Protein AF-A0A1H8J127-F1 (afdb_monomer_lite)

Structure (mmCIF, N/CA/C/O backbone):
data_AF-A0A1H8J127-F1
#
_entry.id   AF-A0A1H8J127-F1
#
loop_
_atom_site.group_PDB
_atom_site.id
_atom_site.type_symbol
_atom_site.label_atom_id
_atom_site.label_alt_id
_atom_site.label_comp_id
_atom_site.label_asym_id
_atom_site.label_entity_id
_atom_site.label_seq_id
_atom_site.pdbx_PDB_ins_code
_atom_site.Cartn_x
_atom_site.Cartn_y
_atom_site.Cartn_z
_atom_site.occupancy
_atom_site.B_iso_or_equiv
_atom_site.auth_seq_id
_atom_site.auth_comp_id
_atom_site.auth_asym_id
_atom_site.auth_atom_id
_atom_site.pdbx_PDB_model_num
ATOM 1 N N . MET A 1 1 ? -21.474 -0.200 17.788 1.00 59.06 1 MET A N 1
ATOM 2 C CA . MET A 1 1 ? -20.460 0.290 16.830 1.00 59.06 1 MET A CA 1
ATOM 3 C C . MET A 1 1 ? -19.121 0.539 17.516 1.00 59.06 1 MET A C 1
ATOM 5 O O . MET A 1 1 ? -18.239 -0.278 17.350 1.00 59.06 1 MET A O 1
ATOM 9 N N . LEU A 1 2 ? -18.959 1.576 18.352 1.00 67.19 2 LEU A N 1
ATOM 10 C CA . LEU A 1 2 ? -17.679 1.865 19.036 1.00 67.19 2 LEU A CA 1
ATOM 11 C C . LEU A 1 2 ? -17.131 0.723 19.910 1.00 67.19 2 LEU A C 1
ATOM 13 O O . LEU A 1 2 ? -15.934 0.460 19.902 1.00 67.19 2 LEU A O 1
ATOM 17 N N . ILE A 1 3 ? -18.007 0.076 20.681 1.00 72.56 3 ILE A N 1
ATOM 18 C CA . ILE A 1 3 ? -17.633 -1.031 21.572 1.00 72.56 3 ILE A CA 1
ATOM 19 C C . ILE A 1 3 ? -17.241 -2.263 20.749 1.00 72.56 3 ILE A C 1
ATOM 21 O O . ILE A 1 3 ? -16.216 -2.873 21.027 1.00 72.56 3 ILE A O 1
ATOM 25 N N . ASP A 1 4 ? -18.005 -2.574 19.702 1.00 78.69 4 ASP A N 1
ATOM 26 C CA . ASP A 1 4 ? -17.768 -3.739 18.839 1.00 78.69 4 ASP A CA 1
ATOM 27 C C . ASP A 1 4 ? -16.430 -3.628 18.093 1.00 78.69 4 ASP A C 1
ATOM 29 O O . ASP A 1 4 ? -15.664 -4.584 18.026 1.00 78.69 4 ASP A O 1
ATOM 33 N 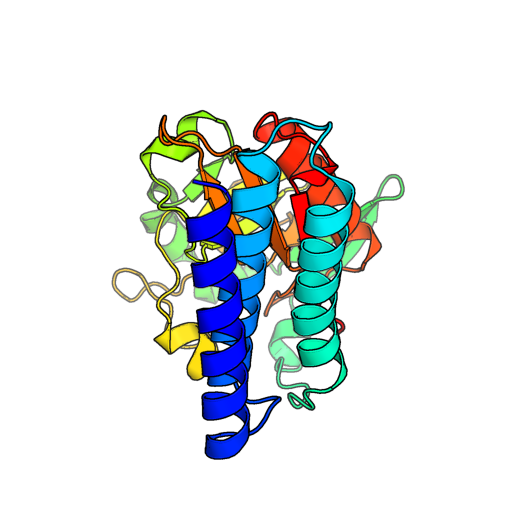N . GLU A 1 5 ? -16.104 -2.431 17.602 1.00 78.69 5 GLU A N 1
ATOM 34 C CA . GLU A 1 5 ? -14.825 -2.158 16.944 1.00 78.69 5 GLU A CA 1
ATOM 35 C C . GLU A 1 5 ? -13.627 -2.244 17.903 1.00 78.69 5 GLU A C 1
ATOM 37 O O . GLU A 1 5 ? -12.542 -2.697 17.535 1.00 78.69 5 GLU A O 1
ATOM 42 N N . MET A 1 6 ? -13.817 -1.841 19.161 1.00 80.44 6 MET A N 1
ATOM 43 C CA . MET A 1 6 ? -12.805 -2.009 20.202 1.00 80.44 6 MET A CA 1
ATOM 44 C C . MET A 1 6 ? -12.586 -3.482 20.562 1.00 80.44 6 MET A C 1
ATOM 46 O O . MET A 1 6 ? -11.440 -3.908 20.665 1.00 80.44 6 MET A O 1
ATOM 50 N N . ILE A 1 7 ? -13.665 -4.261 20.683 1.00 86.31 7 ILE A N 1
ATOM 51 C CA . ILE A 1 7 ? -13.589 -5.711 20.910 1.00 86.31 7 ILE A CA 1
ATOM 52 C C . ILE A 1 7 ? -12.813 -6.377 19.768 1.00 86.31 7 ILE A C 1
ATOM 54 O O . ILE A 1 7 ? -11.901 -7.159 20.022 1.00 86.31 7 ILE A O 1
ATOM 58 N N . LYS A 1 8 ? -13.103 -6.002 18.517 1.00 87.75 8 LYS A N 1
ATOM 59 C CA . LYS A 1 8 ? -12.385 -6.496 17.335 1.00 87.75 8 LYS A CA 1
ATOM 60 C C . LYS A 1 8 ? -10.884 -6.191 17.410 1.00 87.75 8 LYS A C 1
ATOM 62 O O . LYS A 1 8 ? -10.076 -7.072 17.135 1.00 87.75 8 LYS A O 1
ATOM 67 N N . LEU A 1 9 ? -10.483 -4.979 17.808 1.00 90.56 9 LEU A N 1
ATOM 68 C CA . LEU A 1 9 ? -9.063 -4.659 18.014 1.00 90.56 9 LEU A CA 1
ATOM 69 C C . LEU A 1 9 ? -8.426 -5.513 19.120 1.00 90.56 9 LEU A C 1
ATOM 71 O O . LEU A 1 9 ? -7.339 -6.055 18.914 1.00 90.56 9 LEU A O 1
ATOM 75 N N . ASP A 1 10 ? -9.097 -5.667 20.262 1.00 91.38 10 ASP A N 1
ATOM 76 C CA . ASP A 1 10 ? -8.598 -6.457 21.393 1.00 91.38 10 ASP A CA 1
ATOM 77 C C . ASP A 1 10 ? -8.416 -7.940 21.016 1.00 91.38 10 ASP A C 1
ATOM 79 O O . ASP A 1 10 ? -7.390 -8.552 21.334 1.00 91.38 10 ASP A O 1
ATOM 83 N N . GLU A 1 11 ? -9.354 -8.510 20.254 1.00 94.06 11 GLU A N 1
ATOM 84 C CA . GLU A 1 11 ? -9.247 -9.861 19.691 1.00 94.06 11 GLU A CA 1
ATOM 85 C C . GLU A 1 11 ? -8.029 -10.004 18.769 1.00 94.06 11 GLU A C 1
ATOM 87 O O . GLU A 1 11 ? -7.310 -11.005 18.829 1.00 94.06 11 GLU A O 1
ATOM 92 N N . MET A 1 12 ? -7.745 -8.993 17.944 1.00 94.31 12 MET A N 1
ATOM 93 C CA . MET A 1 12 ? -6.595 -9.012 17.037 1.00 94.31 12 MET A CA 1
ATOM 94 C C . MET A 1 12 ? -5.262 -8.896 17.780 1.00 94.31 12 MET A C 1
ATOM 96 O O . MET A 1 12 ? -4.296 -9.557 17.391 1.00 94.31 12 MET A O 1
ATOM 100 N N . TYR A 1 13 ? -5.194 -8.111 18.858 1.00 95.69 13 TYR A N 1
ATOM 101 C CA . TYR A 1 13 ? -4.018 -8.074 19.732 1.00 95.69 13 TYR A CA 1
ATOM 102 C C . TYR A 1 13 ? -3.808 -9.409 20.460 1.00 95.69 13 TYR A C 1
ATOM 104 O O . TYR A 1 13 ? -2.681 -9.900 20.533 1.00 95.69 13 TYR A O 1
ATOM 112 N N . SER A 1 14 ? -4.883 -10.042 20.938 1.00 96.31 14 SER A N 1
ATOM 113 C CA . SER A 1 14 ? -4.821 -11.384 21.530 1.00 96.31 14 SER A CA 1
ATOM 114 C C . SER A 1 14 ? -4.309 -12.424 20.524 1.00 96.31 14 SER A C 1
ATOM 116 O O . SER A 1 14 ? -3.385 -13.193 20.815 1.00 96.31 14 SER A O 1
ATOM 118 N N . LEU A 1 15 ? -4.826 -12.388 19.291 1.00 96.25 15 LEU A N 1
ATOM 119 C CA . LEU A 1 15 ? -4.359 -13.241 18.201 1.00 96.25 15 LEU A CA 1
ATOM 120 C C . LEU A 1 15 ? -2.886 -12.976 17.855 1.00 96.25 15 LEU A C 1
ATOM 122 O O . LEU A 1 15 ? -2.134 -13.925 17.623 1.00 96.25 15 LEU A O 1
ATOM 126 N N . LEU A 1 16 ? -2.456 -11.709 17.843 1.00 97.06 16 LEU A N 1
ATOM 127 C CA . LEU A 1 16 ? -1.058 -11.344 17.618 1.00 97.06 16 LEU A CA 1
ATOM 128 C C . LEU A 1 16 ? -0.143 -11.976 18.667 1.00 97.06 16 LEU A C 1
ATOM 130 O O . LEU A 1 16 ? 0.893 -12.519 18.288 1.00 97.06 16 LEU A O 1
ATOM 134 N N . ASN A 1 17 ? -0.518 -11.940 19.947 1.00 96.38 17 ASN A N 1
ATOM 135 C CA . ASN A 1 17 ? 0.259 -12.563 21.021 1.00 96.38 17 ASN A CA 1
ATOM 136 C C . ASN A 1 17 ? 0.374 -14.075 20.798 1.00 96.38 17 ASN A C 1
ATOM 138 O O . ASN A 1 17 ? 1.481 -14.596 20.697 1.00 96.38 17 ASN A O 1
ATOM 142 N N . SER A 1 18 ? -0.754 -14.756 20.573 1.00 96.69 18 SER A N 1
ATOM 143 C CA . SER A 1 18 ? -0.773 -16.205 20.328 1.00 96.69 18 SER A CA 1
ATOM 144 C C . SER A 1 18 ? 0.093 -16.626 19.129 1.00 96.69 18 SER A C 1
ATOM 146 O O . SER A 1 18 ? 0.855 -17.594 19.199 1.00 96.69 18 SER A O 1
ATOM 148 N N . ILE A 1 19 ? 0.019 -15.888 18.016 1.00 95.62 19 ILE A N 1
ATOM 149 C CA . ILE A 1 19 ? 0.824 -16.169 16.820 1.00 95.62 19 ILE A CA 1
ATOM 150 C C . ILE A 1 19 ? 2.296 -15.815 17.029 1.00 95.62 19 ILE A C 1
ATOM 152 O O . ILE A 1 19 ? 3.168 -16.531 16.531 1.00 95.62 19 ILE A O 1
ATOM 156 N N . SER A 1 20 ? 2.583 -14.753 17.778 1.00 95.88 20 SER A N 1
ATOM 157 C CA . SER A 1 20 ? 3.951 -14.359 18.118 1.00 95.88 20 SER A CA 1
ATOM 158 C C . SER A 1 20 ? 4.634 -15.400 19.001 1.00 95.88 20 SER A C 1
ATOM 160 O O . SER A 1 20 ? 5.788 -15.726 18.733 1.00 95.88 20 SER A O 1
ATOM 162 N N . ASP A 1 21 ? 3.922 -15.980 19.967 1.00 95.69 21 ASP A N 1
ATOM 163 C CA . ASP A 1 21 ? 4.437 -17.055 20.822 1.00 95.69 21 ASP A CA 1
ATOM 164 C C . ASP A 1 21 ? 4.737 -18.323 20.015 1.00 95.69 21 ASP A C 1
ATOM 166 O O . ASP A 1 21 ? 5.742 -18.998 20.237 1.00 95.69 21 ASP A O 1
ATOM 170 N N . ARG A 1 22 ? 3.882 -18.643 19.035 1.00 96.06 22 ARG A N 1
ATOM 171 C CA . ARG A 1 22 ? 4.002 -19.876 18.246 1.00 96.06 22 ARG A CA 1
ATOM 172 C C . ARG A 1 22 ? 5.036 -19.802 17.122 1.00 96.06 22 ARG A C 1
ATOM 174 O O . ARG A 1 22 ? 5.703 -20.796 16.848 1.00 96.06 22 ARG A O 1
ATOM 181 N N . TYR A 1 23 ? 5.128 -18.670 16.4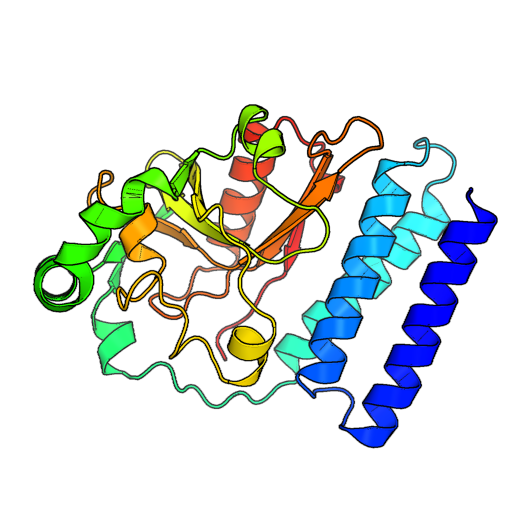27 1.00 93.81 23 TYR A N 1
ATOM 182 C CA . TYR A 1 23 ? 5.924 -18.533 15.199 1.00 93.81 23 TYR A CA 1
ATOM 183 C C . TYR A 1 23 ? 7.035 -17.481 15.299 1.00 93.81 23 TYR A C 1
ATOM 185 O O . TYR A 1 23 ? 7.856 -17.372 14.389 1.00 93.81 23 TYR A O 1
ATOM 193 N N . GLY A 1 24 ? 7.072 -16.712 16.388 1.00 94.44 24 GLY A N 1
ATOM 194 C CA . GLY A 1 24 ? 7.968 -15.580 16.600 1.00 94.44 24 GLY A CA 1
ATOM 195 C C . GLY A 1 24 ? 7.303 -14.234 16.288 1.00 94.44 24 GLY A C 1
ATOM 196 O O . GLY A 1 24 ? 6.600 -14.077 15.285 1.00 94.44 24 GLY A O 1
ATOM 197 N N . TYR A 1 25 ? 7.592 -13.227 17.117 1.00 94.44 25 TYR A N 1
ATOM 198 C CA . TYR A 1 25 ? 7.046 -11.859 17.028 1.00 94.44 25 TYR A CA 1
ATOM 199 C C . TYR A 1 25 ? 7.367 -11.124 15.708 1.00 94.44 25 TYR A C 1
ATOM 201 O O . TYR A 1 25 ? 6.633 -10.233 15.254 1.00 94.44 25 TYR A O 1
ATOM 209 N N . TYR A 1 26 ? 8.462 -11.530 15.062 1.00 92.50 26 TYR A N 1
ATOM 210 C CA . TYR A 1 26 ? 8.940 -11.008 13.780 1.00 92.50 26 TYR A CA 1
ATOM 211 C C . TYR A 1 26 ? 8.685 -11.964 12.598 1.00 92.50 26 TYR A C 1
ATOM 213 O O . TYR A 1 26 ? 9.269 -11.817 11.527 1.00 92.50 26 TYR A O 1
ATOM 221 N N . SER A 1 27 ? 7.803 -12.954 12.767 1.00 91.06 27 SER A N 1
ATOM 222 C CA . SER A 1 27 ? 7.394 -13.860 11.687 1.00 91.06 27 SER A CA 1
ATOM 223 C C . SER A 1 27 ? 6.472 -13.183 10.668 1.00 91.06 27 SER A C 1
ATOM 225 O O . SER A 1 27 ? 5.745 -12.243 10.985 1.00 91.06 27 SER A O 1
ATOM 227 N N . VAL A 1 28 ? 6.417 -13.702 9.436 1.00 88.69 28 VAL A N 1
ATOM 228 C CA . VAL A 1 28 ? 5.480 -13.181 8.421 1.00 88.69 28 VAL A CA 1
ATOM 229 C C . VAL A 1 28 ? 4.022 -13.299 8.883 1.00 88.69 28 VAL A C 1
ATOM 231 O O . VAL A 1 28 ? 3.236 -12.390 8.633 1.00 88.69 28 VAL A O 1
ATOM 234 N N . ALA A 1 29 ? 3.668 -14.365 9.609 1.00 91.50 29 ALA A N 1
ATOM 235 C CA . ALA A 1 29 ? 2.336 -14.522 10.192 1.00 91.50 29 ALA A CA 1
ATOM 236 C C . ALA A 1 29 ? 1.999 -13.372 11.159 1.00 91.50 29 ALA A C 1
ATOM 238 O O . ALA A 1 29 ? 0.933 -12.766 11.048 1.00 91.50 29 ALA A O 1
ATOM 239 N N . ALA A 1 30 ? 2.937 -13.006 12.040 1.00 94.50 30 ALA A N 1
ATOM 240 C CA . ALA A 1 30 ? 2.778 -11.856 12.926 1.00 94.50 30 ALA A CA 1
ATOM 241 C C . ALA A 1 30 ? 2.679 -10.531 12.145 1.00 94.50 30 ALA A C 1
ATOM 243 O O . ALA A 1 30 ? 1.867 -9.680 12.497 1.00 94.50 30 ALA A O 1
ATOM 244 N N . LEU A 1 31 ? 3.441 -10.353 11.056 1.00 93.50 31 LEU A N 1
ATOM 245 C CA . LEU A 1 31 ? 3.340 -9.160 10.199 1.00 93.50 31 LEU A CA 1
ATOM 246 C C . LEU A 1 31 ? 1.947 -8.997 9.586 1.00 93.50 31 LEU A C 1
ATOM 248 O O . LEU A 1 31 ? 1.404 -7.894 9.574 1.00 93.50 31 LEU A O 1
ATOM 252 N N . ILE A 1 32 ? 1.373 -10.089 9.079 1.00 92.56 32 ILE A N 1
ATOM 253 C CA . ILE A 1 32 ? 0.029 -10.088 8.492 1.00 92.56 32 ILE A CA 1
ATOM 254 C C . ILE A 1 32 ? -0.984 -9.614 9.535 1.00 92.56 32 ILE A C 1
ATOM 256 O O . ILE A 1 32 ? -1.809 -8.753 9.235 1.00 92.56 32 ILE A O 1
ATOM 260 N N . ILE A 1 33 ? -0.898 -10.108 10.771 1.00 95.44 33 ILE A N 1
ATOM 261 C CA . ILE A 1 33 ? -1.799 -9.679 11.847 1.00 95.44 33 ILE A CA 1
ATOM 262 C C . ILE A 1 33 ? -1.565 -8.214 12.213 1.00 95.44 33 ILE A C 1
ATOM 264 O O . ILE A 1 33 ? -2.534 -7.471 12.317 1.00 95.44 33 ILE A O 1
ATOM 268 N N . LYS A 1 34 ? -0.311 -7.759 12.321 1.00 96.94 34 LYS A N 1
ATOM 269 C CA . LYS A 1 34 ? 0.022 -6.345 12.581 1.00 96.94 34 LYS A CA 1
ATOM 270 C C . LYS A 1 34 ? -0.593 -5.407 11.530 1.00 96.94 34 LYS A C 1
ATOM 272 O O . LYS A 1 34 ? -1.155 -4.375 11.885 1.00 96.94 34 LYS A O 1
ATOM 277 N N . TYR A 1 35 ? -0.574 -5.787 10.249 1.00 96.25 35 TYR A N 1
ATOM 278 C CA . TYR A 1 35 ? -1.264 -5.037 9.190 1.00 96.25 35 TYR A CA 1
ATOM 279 C C . TYR A 1 35 ? -2.787 -5.060 9.318 1.00 96.25 35 TYR A C 1
ATOM 281 O O . TYR A 1 35 ? -3.438 -4.058 9.020 1.00 96.25 35 TYR A O 1
ATOM 289 N N . ASN A 1 36 ? -3.360 -6.180 9.756 1.00 95.25 36 ASN A N 1
ATOM 290 C CA . ASN A 1 36 ? -4.791 -6.268 10.015 1.00 95.25 36 ASN A CA 1
ATOM 291 C C . ASN A 1 36 ? -5.185 -5.368 11.205 1.00 95.25 36 ASN A C 1
ATOM 293 O O . ASN A 1 36 ? -6.127 -4.595 11.065 1.00 95.25 36 ASN A O 1
ATOM 297 N N . VAL A 1 37 ? -4.425 -5.369 12.311 1.00 96.81 37 VAL A N 1
ATOM 298 C CA . VAL A 1 37 ? -4.607 -4.439 13.448 1.00 96.81 37 VAL A CA 1
ATOM 299 C C . VAL A 1 37 ? -4.569 -2.986 12.965 1.00 96.81 37 VAL A C 1
ATOM 301 O O . VAL A 1 37 ? -5.476 -2.213 13.262 1.00 96.81 37 VAL A O 1
ATOM 304 N N . LEU A 1 38 ? -3.563 -2.622 12.162 1.00 97.31 38 LEU A N 1
ATOM 305 C CA . LEU A 1 38 ? -3.439 -1.279 11.589 1.00 97.31 38 LEU A CA 1
ATOM 306 C C . LEU A 1 38 ? -4.621 -0.904 10.687 1.00 97.31 38 LEU A C 1
ATOM 308 O O . LEU A 1 38 ? -5.130 0.211 10.768 1.00 97.31 38 LEU A O 1
ATOM 312 N N . SER A 1 39 ? -5.074 -1.834 9.848 1.00 95.88 39 SER A N 1
ATOM 313 C CA . SER A 1 39 ? -6.211 -1.607 8.952 1.00 95.88 39 SER A CA 1
ATOM 314 C C . SER A 1 39 ? -7.506 -1.378 9.729 1.00 95.88 39 SER A C 1
ATOM 316 O O . SER A 1 39 ? -8.247 -0.457 9.398 1.00 95.88 39 SER A O 1
ATOM 318 N N . THR A 1 40 ? -7.749 -2.161 10.782 1.00 93.69 40 THR A N 1
ATOM 319 C CA . THR A 1 40 ? -8.903 -1.984 11.675 1.00 93.69 40 THR A CA 1
ATOM 320 C C . THR A 1 40 ? -8.816 -0.662 12.438 1.00 93.69 40 THR A C 1
ATOM 322 O O . THR A 1 40 ? -9.782 0.091 12.475 1.00 93.69 40 THR A O 1
ATOM 325 N N . ALA A 1 41 ? -7.652 -0.307 12.992 1.00 93.44 41 ALA A N 1
ATOM 326 C CA . ALA A 1 41 ? -7.490 0.964 13.704 1.00 93.44 41 ALA A CA 1
ATOM 327 C C . ALA A 1 41 ? -7.766 2.179 12.795 1.00 93.44 41 ALA A C 1
ATOM 329 O O . ALA A 1 41 ? -8.393 3.152 13.223 1.00 93.44 41 ALA A O 1
ATOM 330 N N . LEU A 1 42 ? -7.346 2.110 11.527 1.00 94.00 42 LEU A N 1
ATOM 331 C CA . LEU A 1 42 ? -7.616 3.150 10.536 1.00 94.00 42 LEU A CA 1
ATOM 332 C C . LEU A 1 42 ? -9.096 3.192 10.116 1.00 94.00 42 LEU A C 1
ATOM 334 O O . LEU A 1 42 ? -9.660 4.276 9.995 1.00 94.00 42 LEU A O 1
ATOM 338 N N . GLU A 1 43 ? -9.742 2.037 9.940 1.00 92.56 43 GLU A N 1
ATOM 339 C CA . GLU A 1 43 ? -11.191 1.925 9.685 1.00 92.56 43 GLU A CA 1
ATOM 340 C C . GLU A 1 43 ? -12.013 2.607 10.783 1.00 92.56 43 GLU A C 1
ATOM 342 O O . GLU A 1 43 ? -12.928 3.386 10.499 1.00 92.56 43 GLU A O 1
ATOM 347 N N . ILE A 1 44 ? -11.617 2.408 12.037 1.00 89.56 44 ILE A N 1
ATOM 348 C CA . ILE A 1 44 ? -12.251 3.056 13.181 1.00 89.56 44 ILE A CA 1
ATOM 349 C C . ILE A 1 44 ? -12.031 4.570 13.141 1.00 89.56 44 ILE A C 1
ATOM 351 O O . ILE A 1 44 ? -12.993 5.325 13.272 1.00 89.56 44 ILE A O 1
ATOM 355 N N . ARG A 1 45 ? -10.799 5.040 12.892 1.00 87.88 45 ARG A N 1
ATOM 356 C CA . ARG A 1 45 ? -10.518 6.481 12.733 1.00 87.88 45 ARG A CA 1
ATOM 357 C C . ARG A 1 45 ? -11.388 7.107 11.644 1.00 87.88 45 ARG A C 1
ATOM 359 O O . ARG A 1 45 ? -11.875 8.213 11.847 1.00 87.88 45 ARG A O 1
ATOM 366 N N . ILE A 1 46 ? -11.582 6.434 10.514 1.00 88.81 46 ILE A N 1
ATOM 367 C CA . ILE A 1 46 ? -12.396 6.934 9.395 1.00 88.81 46 ILE A CA 1
ATOM 368 C C . ILE A 1 46 ? -13.881 7.012 9.761 1.00 88.81 46 ILE A C 1
ATOM 370 O O . ILE A 1 46 ? -14.578 7.921 9.318 1.00 88.81 46 ILE A O 1
ATOM 374 N N . THR A 1 47 ? -14.369 6.060 10.555 1.00 85.69 47 THR A N 1
ATOM 375 C CA . THR A 1 47 ? -15.799 5.929 10.872 1.00 85.69 47 THR A CA 1
ATOM 376 C C . THR A 1 47 ? -16.246 6.862 12.002 1.00 85.69 47 THR A C 1
ATOM 378 O O . THR A 1 47 ? -17.428 7.187 12.110 1.00 85.69 47 THR A O 1
ATOM 381 N N . LEU A 1 48 ? -15.326 7.303 12.861 1.00 79.31 48 LEU A N 1
ATOM 382 C CA . LEU A 1 48 ? -15.649 8.122 14.029 1.00 79.31 48 LEU A CA 1
ATOM 383 C C . LEU A 1 48 ? -15.519 9.625 13.776 1.00 79.31 48 LEU A C 1
ATOM 385 O O . LEU A 1 48 ? -14.621 10.093 13.079 1.00 79.31 48 LEU A O 1
ATOM 389 N N . ASN A 1 49 ? -16.389 10.398 14.431 1.00 64.62 49 ASN A N 1
ATOM 390 C CA . ASN A 1 49 ? -16.319 11.859 14.436 1.00 64.62 49 ASN A CA 1
ATOM 391 C C . ASN A 1 49 ? -15.059 12.352 15.174 1.00 64.62 49 ASN A C 1
ATOM 393 O O . ASN A 1 49 ? -14.629 11.757 16.167 1.00 64.62 49 ASN A O 1
ATOM 397 N N . LYS A 1 50 ? -14.508 13.490 14.723 1.00 62.22 50 LYS A N 1
ATOM 398 C CA . LYS A 1 50 ? -13.236 14.083 15.194 1.00 62.22 50 LYS A CA 1
ATOM 399 C C . LYS A 1 50 ? -13.162 14.328 16.715 1.00 62.22 50 LYS A C 1
ATOM 401 O O . LYS A 1 50 ? -12.063 14.351 17.264 1.00 62.22 50 LYS A O 1
ATOM 406 N N . ASP A 1 51 ? -14.297 14.408 17.409 1.00 60.19 51 ASP A N 1
ATOM 407 C CA . ASP A 1 51 ? -14.368 14.665 18.856 1.00 60.19 51 ASP A CA 1
ATOM 408 C C . ASP A 1 51 ? -14.189 13.413 19.740 1.00 60.19 51 ASP A C 1
ATOM 410 O O . ASP A 1 51 ? -13.963 13.530 20.942 1.00 60.19 51 ASP A O 1
ATOM 414 N N . GLN A 1 52 ? -14.220 12.200 19.174 1.00 62.31 52 GLN A N 1
ATOM 415 C CA . GLN A 1 52 ? -13.968 10.941 19.906 1.00 62.31 52 GLN A CA 1
ATOM 416 C C . GLN A 1 52 ? -12.508 10.459 19.777 1.00 62.31 52 GLN A C 1
ATOM 418 O O . GLN A 1 52 ? -12.184 9.308 20.062 1.00 62.31 52 GLN A O 1
ATOM 423 N N . SER A 1 53 ? -11.609 11.341 19.336 1.00 64.06 53 SER A N 1
ATOM 424 C CA . SER A 1 53 ? -10.384 10.984 18.613 1.00 64.06 53 SER A CA 1
ATOM 425 C C . SER A 1 53 ? -9.184 10.553 19.455 1.00 64.06 53 SER A C 1
ATOM 427 O O . SER A 1 53 ? -8.404 9.733 18.982 1.00 64.06 53 SER A O 1
ATOM 429 N N . ALA A 1 54 ? -9.006 11.032 20.690 1.00 76.75 54 ALA A N 1
ATOM 430 C CA . ALA A 1 54 ? -7.719 10.875 21.386 1.00 76.75 54 ALA A CA 1
ATOM 431 C C . ALA A 1 54 ? -7.312 9.407 21.628 1.00 76.75 54 ALA A C 1
ATOM 433 O O . ALA A 1 54 ? -6.174 9.019 21.357 1.00 76.75 54 ALA A O 1
ATOM 434 N N . LYS A 1 55 ? -8.249 8.564 22.087 1.00 78.81 55 LYS A N 1
ATOM 435 C CA . LYS A 1 55 ? -7.988 7.133 22.319 1.00 78.81 55 LYS A CA 1
ATOM 436 C C . LYS A 1 55 ? -7.717 6.385 21.009 1.00 78.81 55 LYS A C 1
ATOM 438 O O . LYS A 1 55 ? -6.829 5.543 20.968 1.00 78.81 55 LYS A O 1
ATOM 443 N N . PHE A 1 56 ? -8.434 6.708 19.935 1.00 80.31 56 PHE A N 1
ATOM 444 C CA . PHE A 1 56 ? -8.258 6.038 18.642 1.00 80.31 56 PHE A CA 1
ATOM 445 C C . PHE A 1 56 ? -7.016 6.499 17.896 1.00 80.31 56 PHE A C 1
ATOM 447 O O . PHE A 1 56 ? -6.358 5.679 17.270 1.00 80.31 56 PHE A O 1
ATOM 454 N N . ILE A 1 57 ? -6.640 7.771 18.020 1.00 85.56 57 ILE A N 1
ATOM 455 C CA . ILE A 1 57 ? -5.343 8.264 17.553 1.00 85.56 57 ILE A CA 1
ATOM 456 C C . ILE A 1 57 ? -4.225 7.502 18.268 1.00 85.56 57 ILE A C 1
ATOM 458 O O . ILE A 1 57 ? -3.266 7.078 17.627 1.00 85.56 57 ILE A O 1
ATOM 462 N N . LEU A 1 58 ? -4.356 7.276 19.581 1.00 88.62 58 LEU A N 1
ATOM 463 C CA . LEU A 1 58 ? -3.383 6.483 20.328 1.00 88.62 58 LEU A CA 1
ATOM 464 C C . LEU A 1 58 ? -3.308 5.038 19.812 1.00 88.62 58 LEU A C 1
ATOM 466 O O . LEU A 1 58 ? -2.206 4.547 19.579 1.00 88.62 58 LEU A O 1
ATOM 470 N N . GLU A 1 59 ? -4.444 4.372 19.599 1.00 89.75 59 GLU A N 1
ATOM 471 C CA . GLU A 1 59 ? -4.471 3.003 19.062 1.00 89.75 59 GLU A CA 1
ATOM 472 C C . GLU A 1 59 ? -3.949 2.913 17.623 1.00 89.75 59 GLU A C 1
ATOM 474 O O . GLU A 1 59 ? -3.163 2.020 17.310 1.00 89.75 59 GLU A O 1
ATOM 479 N N . LEU A 1 60 ? -4.289 3.871 16.761 1.00 92.75 60 LEU A N 1
ATOM 480 C CA . LEU A 1 60 ? -3.744 3.961 15.409 1.00 92.75 60 LEU A CA 1
ATOM 481 C C . LEU A 1 60 ? -2.222 4.129 15.445 1.00 92.75 60 LEU A C 1
ATOM 483 O O . LEU A 1 60 ? -1.507 3.405 14.757 1.00 92.75 60 LEU A O 1
ATOM 487 N N . ASN A 1 61 ? -1.705 5.016 16.297 1.00 93.62 61 ASN A N 1
ATOM 488 C CA . ASN A 1 61 ? -0.265 5.213 16.461 1.00 93.62 61 ASN A CA 1
ATOM 489 C C . ASN A 1 61 ? 0.438 3.957 16.993 1.00 93.62 61 ASN A C 1
ATOM 491 O O . ASN A 1 61 ? 1.514 3.608 16.504 1.00 93.62 61 ASN A O 1
ATOM 495 N N . LYS A 1 62 ? -0.167 3.241 17.950 1.00 95.00 62 LYS A N 1
ATOM 496 C CA . LYS A 1 62 ? 0.342 1.938 18.409 1.00 95.00 62 LYS A CA 1
ATOM 497 C C . LYS A 1 62 ? 0.409 0.940 17.256 1.00 95.00 62 LYS A C 1
ATOM 499 O O . LYS A 1 62 ? 1.452 0.323 17.052 1.00 95.00 62 LYS A O 1
ATOM 504 N N . ALA A 1 63 ? -0.656 0.825 16.465 1.00 96.38 63 ALA A N 1
ATOM 505 C CA . ALA A 1 63 ? -0.705 -0.087 15.330 1.00 96.38 63 ALA A CA 1
ATOM 506 C C . ALA A 1 63 ? 0.312 0.275 14.230 1.00 96.38 63 ALA A C 1
ATOM 508 O O . ALA A 1 63 ? 0.959 -0.612 13.670 1.00 96.38 63 ALA A O 1
ATOM 509 N N . ILE A 1 64 ? 0.519 1.570 13.962 1.00 95.81 64 ILE A N 1
ATOM 510 C CA . ILE A 1 64 ? 1.567 2.057 13.051 1.00 95.81 64 ILE A CA 1
ATOM 511 C C . ILE A 1 64 ? 2.942 1.612 13.553 1.00 95.81 64 ILE A C 1
ATOM 513 O O . ILE A 1 64 ? 3.738 1.058 12.788 1.00 95.81 64 ILE A O 1
ATOM 517 N N . ASN A 1 65 ? 3.213 1.826 14.841 1.00 95.62 65 ASN A N 1
ATOM 518 C CA . ASN A 1 65 ? 4.493 1.483 15.447 1.00 95.62 65 ASN A CA 1
ATOM 519 C C . ASN A 1 65 ? 4.748 -0.024 15.435 1.00 95.62 65 ASN A C 1
ATOM 521 O O . ASN A 1 65 ? 5.870 -0.419 15.142 1.00 95.62 65 ASN A O 1
ATOM 525 N N . LEU A 1 66 ? 3.727 -0.864 15.637 1.00 96.00 66 LEU A N 1
ATOM 526 C CA . LEU A 1 66 ? 3.869 -2.322 15.540 1.00 96.00 66 LEU A CA 1
ATOM 527 C C . LEU A 1 66 ? 4.388 -2.777 14.172 1.00 96.00 66 LEU A C 1
ATOM 529 O O . LEU A 1 66 ? 5.243 -3.663 14.089 1.00 96.00 66 LEU A O 1
ATOM 533 N N . VAL A 1 67 ? 3.863 -2.197 13.089 1.00 95.19 67 VAL A N 1
ATOM 534 C CA . VAL A 1 67 ? 4.292 -2.544 11.728 1.00 95.19 67 VAL A CA 1
ATOM 535 C C . VAL A 1 67 ? 5.695 -1.999 11.452 1.00 95.19 67 VAL A C 1
ATOM 537 O O . VAL A 1 67 ? 6.535 -2.736 10.936 1.00 95.19 67 VAL A O 1
ATOM 540 N N . LYS A 1 68 ? 5.983 -0.745 11.829 1.00 92.19 68 LYS A N 1
ATOM 541 C CA . LYS A 1 68 ? 7.317 -0.141 11.658 1.00 92.19 68 LYS A CA 1
ATOM 542 C C . LYS A 1 68 ? 8.393 -0.907 12.430 1.00 92.19 68 LYS A C 1
ATOM 544 O O . LYS A 1 68 ? 9.383 -1.325 11.838 1.00 92.19 68 LYS A O 1
ATOM 549 N N . GLU A 1 69 ? 8.152 -1.177 13.712 1.00 92.75 69 GLU A N 1
ATOM 550 C CA . GLU A 1 69 ? 9.028 -1.976 14.576 1.00 92.75 69 GLU A CA 1
ATOM 551 C C . GLU A 1 69 ? 9.316 -3.342 13.951 1.00 92.75 69 GLU A C 1
ATOM 553 O O . GLU A 1 69 ? 10.462 -3.797 13.949 1.00 92.75 69 GLU A O 1
ATOM 558 N N . HIS A 1 70 ? 8.292 -3.991 13.387 1.00 92.94 70 HIS A N 1
ATOM 559 C CA . HIS A 1 70 ? 8.466 -5.271 12.719 1.00 92.94 70 HIS A CA 1
ATOM 560 C C . HIS A 1 70 ? 9.491 -5.177 11.586 1.00 92.94 70 HIS A C 1
ATOM 562 O O . HIS A 1 70 ? 10.403 -5.998 11.525 1.00 92.94 70 HIS A O 1
ATOM 568 N N . TYR A 1 71 ? 9.370 -4.187 10.701 1.00 87.81 71 TYR A N 1
ATOM 569 C CA . TYR A 1 71 ? 10.319 -4.027 9.600 1.00 87.81 71 TYR A CA 1
ATOM 570 C C . TYR A 1 71 ? 11.729 -3.686 10.088 1.00 87.81 71 TYR A C 1
ATOM 572 O O . TYR A 1 71 ? 12.674 -4.319 9.617 1.00 87.81 71 TYR A O 1
ATOM 580 N N . SER A 1 72 ? 11.869 -2.790 11.069 1.00 86.81 72 SER A N 1
ATOM 581 C CA . SER A 1 72 ? 13.171 -2.394 11.628 1.00 86.81 72 SER A CA 1
ATOM 582 C C . SER A 1 72 ? 13.931 -3.545 12.299 1.00 86.81 72 SER A C 1
ATOM 584 O O . SER A 1 72 ? 15.158 -3.543 12.309 1.00 86.81 72 SER A O 1
ATOM 586 N N . ASN A 1 73 ? 13.222 -4.537 12.846 1.00 87.38 73 ASN A N 1
ATOM 587 C CA . ASN A 1 73 ? 13.829 -5.641 13.598 1.00 87.38 73 ASN A CA 1
ATOM 588 C C . ASN A 1 73 ? 13.867 -6.974 12.837 1.00 87.38 73 ASN A C 1
ATOM 590 O O . ASN A 1 73 ? 14.512 -7.927 13.280 1.00 87.38 73 ASN A O 1
ATOM 594 N N . THR A 1 74 ? 13.217 -7.077 11.675 1.00 80.00 74 THR A N 1
ATOM 595 C CA . THR A 1 74 ? 13.404 -8.246 10.812 1.00 80.00 74 THR A CA 1
ATOM 596 C C . THR A 1 74 ? 14.721 -8.155 10.052 1.00 80.00 74 THR A C 1
ATOM 598 O O . THR A 1 74 ? 14.863 -7.366 9.123 1.00 80.00 74 THR A O 1
ATOM 601 N N . THR A 1 75 ? 15.665 -9.047 10.355 1.00 59.00 75 THR A N 1
ATOM 602 C CA . THR A 1 75 ? 16.826 -9.315 9.495 1.00 59.00 75 THR A CA 1
ATOM 603 C C . THR A 1 75 ? 16.384 -10.088 8.251 1.00 59.00 75 THR A C 1
ATOM 605 O O . THR A 1 75 ? 16.740 -11.251 8.051 1.00 59.00 75 THR A O 1
ATOM 608 N N . ARG A 1 76 ? 15.593 -9.480 7.357 1.00 55.53 76 ARG A N 1
ATOM 609 C CA . ARG A 1 76 ? 15.515 -10.054 6.006 1.00 55.53 76 ARG A CA 1
ATOM 610 C C . ARG A 1 76 ? 16.896 -9.809 5.408 1.00 55.53 76 ARG A C 1
ATOM 612 O O . ARG A 1 76 ? 17.362 -8.685 5.337 1.00 55.53 76 ARG A O 1
ATOM 619 N N . LYS A 1 77 ? 17.641 -10.864 5.086 1.00 48.31 77 LYS A N 1
ATOM 620 C CA . LYS A 1 77 ? 18.917 -10.668 4.392 1.00 48.31 77 LYS A CA 1
ATOM 621 C C . LYS A 1 77 ? 18.627 -9.882 3.115 1.00 48.31 77 LYS A C 1
ATOM 623 O O . LYS A 1 77 ? 17.712 -10.289 2.394 1.00 48.31 77 LYS A O 1
ATOM 628 N N . LYS A 1 78 ? 19.442 -8.859 2.831 1.00 49.88 78 LYS A N 1
ATOM 629 C CA . LYS A 1 78 ? 19.522 -8.132 1.553 1.00 49.88 78 LYS A CA 1
ATOM 630 C C . LYS A 1 78 ? 19.651 -9.136 0.413 1.00 49.88 78 LYS A C 1
ATOM 632 O O . LYS A 1 78 ? 20.742 -9.518 0.011 1.00 49.88 78 LYS A O 1
ATOM 637 N N . ARG A 1 79 ? 18.516 -9.646 -0.050 1.00 45.81 79 ARG A N 1
ATOM 638 C CA . ARG A 1 79 ? 18.383 -10.583 -1.168 1.00 45.81 79 ARG A CA 1
ATOM 639 C C . ARG A 1 79 ? 17.581 -9.929 -2.282 1.00 45.81 79 ARG A C 1
ATOM 641 O O . ARG A 1 79 ? 16.898 -10.612 -3.037 1.00 45.81 79 ARG A O 1
ATOM 648 N N . VAL A 1 80 ? 17.671 -8.607 -2.412 1.00 51.22 80 VAL A N 1
ATOM 649 C CA . VAL A 1 80 ? 17.561 -8.064 -3.763 1.00 51.22 80 VAL A CA 1
ATOM 650 C C . VAL A 1 80 ? 18.836 -8.534 -4.447 1.00 51.22 80 VAL A C 1
ATOM 652 O O . VAL A 1 80 ? 19.923 -8.244 -3.942 1.00 51.22 80 VAL A O 1
ATOM 655 N N . SER A 1 81 ? 18.727 -9.357 -5.492 1.00 51.81 81 SER A N 1
ATOM 656 C CA . SER A 1 81 ? 19.924 -9.718 -6.248 1.00 51.81 81 SER A CA 1
ATOM 657 C C . SER A 1 81 ? 20.589 -8.412 -6.675 1.00 51.81 81 SER A C 1
ATOM 659 O O . SER A 1 81 ? 19.907 -7.468 -7.083 1.00 51.81 81 SER A O 1
ATOM 661 N N . SER A 1 82 ? 21.911 -8.326 -6.534 1.00 53.25 82 SER A N 1
ATOM 662 C CA . SER A 1 82 ? 22.681 -7.194 -7.058 1.00 53.25 82 SER A CA 1
ATOM 663 C C . SER A 1 82 ? 22.297 -6.917 -8.516 1.00 53.25 82 SER A C 1
ATOM 665 O O . SER A 1 82 ? 22.155 -5.766 -8.903 1.00 53.25 82 SER A O 1
ATOM 667 N N . GLU A 1 83 ? 21.986 -7.967 -9.278 1.00 54.88 83 GLU A N 1
ATOM 668 C CA . GLU A 1 83 ? 21.468 -7.893 -10.645 1.00 54.88 83 GLU A CA 1
ATOM 669 C C . GLU A 1 83 ? 20.156 -7.116 -10.818 1.00 54.88 83 GLU A C 1
ATOM 671 O O . GLU A 1 83 ? 19.981 -6.535 -11.879 1.00 54.88 83 GLU A O 1
ATOM 676 N N . LEU A 1 84 ? 19.236 -7.086 -9.844 1.00 55.75 84 LEU A N 1
ATOM 677 C CA . LEU A 1 84 ? 17.976 -6.330 -9.948 1.00 55.75 84 LEU A CA 1
ATOM 678 C C . LEU A 1 84 ? 18.121 -4.876 -9.477 1.00 55.75 84 LEU A C 1
ATOM 680 O O . LEU A 1 84 ? 17.483 -3.998 -10.048 1.00 55.75 84 LEU A O 1
ATOM 684 N N . LEU A 1 85 ? 18.979 -4.604 -8.482 1.00 52.84 85 LEU A N 1
ATOM 685 C CA . LEU A 1 85 ? 19.281 -3.227 -8.048 1.00 52.84 85 LEU A CA 1
ATOM 686 C C . LEU A 1 85 ? 20.079 -2.446 -9.098 1.00 52.84 85 LEU A C 1
ATOM 688 O O . LEU A 1 85 ? 19.930 -1.235 -9.191 1.00 52.84 85 LEU A O 1
ATOM 692 N N . VAL A 1 86 ? 20.900 -3.131 -9.901 1.00 54.50 86 VAL A N 1
ATOM 693 C CA . VAL A 1 86 ? 21.722 -2.520 -10.965 1.00 54.50 86 VAL A CA 1
ATOM 694 C C . VAL A 1 86 ? 20.884 -2.114 -12.194 1.00 54.50 86 VAL A C 1
ATOM 696 O O . VAL A 1 86 ? 21.396 -1.488 -13.113 1.00 54.50 86 VAL A O 1
ATOM 699 N N . ARG A 1 87 ? 19.581 -2.425 -12.216 1.00 73.69 87 ARG A N 1
ATOM 700 C CA . ARG A 1 87 ? 18.679 -2.186 -13.362 1.00 73.69 87 ARG A CA 1
ATOM 701 C C . ARG A 1 87 ? 17.731 -1.012 -13.150 1.00 73.69 87 ARG A C 1
ATOM 703 O O . ARG A 1 87 ? 16.743 -0.880 -13.869 1.00 73.69 87 ARG A O 1
ATOM 710 N N . CYS A 1 88 ? 18.004 -0.185 -12.147 1.00 77.94 88 CYS A N 1
ATOM 711 C CA . CYS A 1 88 ? 17.265 1.038 -11.907 1.00 77.94 88 CYS A CA 1
ATOM 712 C C . CYS A 1 88 ? 18.229 2.174 -11.569 1.00 77.94 88 CYS A C 1
ATOM 714 O O . CYS A 1 88 ? 18.976 2.091 -10.596 1.00 77.94 88 CYS A O 1
ATOM 716 N N . GLU A 1 89 ? 18.184 3.245 -12.352 1.00 85.00 89 GLU A N 1
ATOM 717 C CA . GLU A 1 89 ? 18.926 4.472 -12.075 1.00 85.00 89 GLU A CA 1
ATOM 718 C C . GLU A 1 89 ? 18.079 5.387 -11.183 1.00 85.00 89 GLU A C 1
ATOM 720 O O . GLU A 1 89 ? 16.881 5.547 -11.428 1.00 85.00 89 GLU A O 1
ATOM 725 N N . SER A 1 90 ? 18.682 5.970 -10.141 1.00 86.12 90 SER A N 1
ATOM 726 C CA . SER A 1 90 ? 18.058 7.054 -9.374 1.00 86.12 90 SER A CA 1
ATOM 727 C C . SER A 1 90 ? 18.561 8.390 -9.910 1.00 86.12 90 SER A C 1
ATOM 729 O O . SER A 1 90 ? 19.767 8.639 -9.918 1.00 86.12 90 SER A O 1
ATOM 731 N N . ILE A 1 91 ? 17.638 9.244 -10.345 1.00 89.12 91 ILE A N 1
ATOM 732 C CA . ILE A 1 91 ? 17.921 10.612 -10.778 1.00 89.12 91 ILE A CA 1
ATOM 733 C C . ILE A 1 91 ? 17.184 11.604 -9.881 1.00 89.12 91 ILE A C 1
ATOM 735 O O . ILE A 1 91 ? 16.066 11.354 -9.431 1.00 89.12 91 ILE A O 1
ATOM 739 N N . TYR A 1 92 ? 17.788 12.765 -9.656 1.00 86.69 92 TYR A N 1
ATOM 740 C CA . TYR A 1 92 ? 17.147 13.871 -8.951 1.00 86.69 92 TYR A CA 1
ATOM 741 C C . TYR A 1 92 ? 16.752 14.949 -9.957 1.00 86.69 92 TYR A C 1
ATOM 743 O O . TYR A 1 92 ? 17.609 15.512 -10.634 1.00 86.69 92 TYR A O 1
ATOM 751 N N . ASN A 1 93 ? 15.458 15.253 -10.049 1.00 82.31 93 ASN A N 1
ATOM 752 C CA . ASN A 1 93 ? 14.922 16.289 -10.927 1.00 82.31 93 ASN A CA 1
ATOM 753 C C . ASN A 1 93 ? 13.973 17.195 -10.137 1.00 82.31 93 ASN A C 1
ATOM 755 O O . ASN A 1 93 ? 13.084 16.707 -9.449 1.00 82.31 93 ASN A O 1
ATOM 759 N N . ASN A 1 94 ? 14.173 18.515 -10.197 1.00 81.25 94 ASN A N 1
ATOM 760 C CA . ASN A 1 94 ? 13.339 19.507 -9.502 1.00 81.25 94 ASN A CA 1
ATOM 761 C C . ASN A 1 94 ? 13.108 19.208 -8.003 1.00 81.25 94 ASN A C 1
ATOM 763 O O . ASN A 1 94 ? 12.016 19.404 -7.474 1.00 81.25 94 ASN A O 1
ATOM 767 N N . GLY A 1 95 ? 14.136 18.706 -7.308 1.00 80.56 95 GLY A N 1
ATOM 768 C CA . GLY A 1 95 ? 14.048 18.343 -5.886 1.00 80.56 95 GLY A CA 1
ATOM 769 C C . GLY A 1 95 ? 13.269 17.052 -5.597 1.00 80.56 95 GLY A C 1
ATOM 770 O O . GLY A 1 95 ? 13.002 16.753 -4.433 1.00 80.56 95 GLY A O 1
ATOM 771 N N . GLN A 1 96 ? 12.916 16.285 -6.629 1.00 84.94 96 GLN A N 1
ATOM 772 C CA . GLN A 1 96 ? 12.246 14.992 -6.533 1.00 84.94 96 GLN A CA 1
ATOM 773 C C . GLN A 1 96 ? 13.178 13.872 -6.991 1.00 84.94 96 GLN A C 1
ATOM 775 O O . GLN A 1 96 ? 13.950 14.033 -7.935 1.00 84.94 96 GLN A O 1
ATOM 780 N N . GLU A 1 97 ? 13.113 12.743 -6.294 1.00 88.94 97 GLU A N 1
ATOM 781 C CA . GLU A 1 97 ? 13.846 11.538 -6.661 1.00 88.94 97 GLU A CA 1
ATOM 782 C C . GLU A 1 97 ? 12.983 10.700 -7.609 1.00 88.94 97 GLU A C 1
ATOM 784 O O . GLU A 1 97 ? 11.811 10.439 -7.330 1.00 88.94 97 GLU A O 1
ATOM 789 N N . HIS A 1 98 ? 13.563 10.291 -8.732 1.00 90.75 98 HIS A N 1
ATOM 790 C CA . HIS A 1 98 ? 12.929 9.429 -9.717 1.00 90.75 98 HIS A CA 1
ATOM 791 C C . HIS A 1 98 ? 13.779 8.186 -9.950 1.00 90.75 98 HIS A C 1
ATOM 793 O O . HIS A 1 98 ? 15.003 8.241 -9.966 1.00 90.75 98 HIS A O 1
ATOM 799 N N . TYR A 1 99 ? 13.103 7.079 -10.204 1.00 89.25 99 TYR A N 1
ATOM 800 C CA . TYR A 1 99 ? 13.669 5.768 -10.460 1.00 89.25 99 TYR A CA 1
ATOM 801 C C . TYR A 1 99 ? 13.351 5.379 -11.899 1.00 89.25 99 TYR A C 1
ATOM 803 O O . TYR A 1 99 ? 12.183 5.169 -12.234 1.00 89.25 99 TYR A O 1
ATOM 811 N N . ILE A 1 100 ? 14.368 5.308 -12.754 1.00 90.44 100 ILE A N 1
ATOM 812 C CA . ILE A 1 100 ? 14.224 4.916 -14.158 1.00 90.44 100 ILE A CA 1
ATOM 813 C C . ILE A 1 100 ? 14.632 3.457 -14.292 1.00 90.44 100 ILE A C 1
ATOM 815 O O . ILE A 1 100 ? 15.782 3.098 -14.040 1.00 90.44 100 ILE A O 1
ATOM 819 N N . PHE A 1 101 ? 13.683 2.615 -14.688 1.00 89.19 101 PHE A N 1
ATOM 820 C CA . PHE A 1 101 ? 13.939 1.198 -14.898 1.00 89.19 101 PHE A CA 1
ATOM 821 C C . PHE A 1 101 ? 14.594 0.937 -16.263 1.00 89.19 101 PHE A C 1
ATOM 823 O O . PHE A 1 101 ? 14.216 1.544 -17.267 1.00 89.19 101 PHE A O 1
ATOM 830 N N . ASP A 1 102 ? 15.542 -0.001 -16.303 1.00 89.31 102 ASP A N 1
ATOM 831 C CA . ASP A 1 102 ? 16.237 -0.440 -17.516 1.00 89.31 102 ASP A CA 1
ATOM 832 C C . ASP A 1 102 ? 15.228 -0.920 -18.573 1.00 89.31 102 ASP A C 1
ATOM 834 O O . ASP A 1 102 ? 14.476 -1.886 -18.384 1.00 89.31 102 ASP A O 1
ATOM 838 N N . ARG A 1 103 ? 15.204 -0.209 -19.703 1.00 89.06 103 ARG A N 1
ATOM 839 C CA . ARG A 1 103 ? 14.246 -0.436 -20.782 1.00 89.06 103 ARG A CA 1
ATOM 840 C C . ARG A 1 103 ? 14.534 -1.719 -21.559 1.00 89.06 103 ARG A C 1
ATOM 842 O O . ARG A 1 103 ? 13.588 -2.396 -21.956 1.00 89.06 103 ARG A O 1
ATOM 849 N N . GLU A 1 104 ? 15.802 -2.061 -21.770 1.00 89.00 104 GLU A N 1
ATOM 850 C CA . GLU A 1 104 ? 16.185 -3.287 -22.479 1.00 89.00 104 GLU A CA 1
ATOM 851 C C . GLU A 1 104 ? 15.790 -4.508 -21.653 1.00 89.00 104 GLU A C 1
ATOM 853 O O . GLU A 1 104 ? 15.085 -5.391 -22.145 1.00 89.00 104 GLU A O 1
ATOM 858 N N . TYR A 1 105 ? 16.128 -4.495 -20.363 1.00 86.44 105 TYR A N 1
ATOM 859 C CA . TYR A 1 105 ? 15.735 -5.540 -19.425 1.00 86.44 105 TYR A CA 1
ATOM 860 C C . TYR A 1 105 ? 14.210 -5.653 -19.305 1.00 86.44 105 TYR A C 1
ATOM 862 O O . TYR A 1 105 ? 13.667 -6.759 -19.245 1.00 86.44 105 TYR A O 1
ATOM 870 N N . TYR A 1 106 ? 13.494 -4.521 -19.309 1.00 87.06 106 TYR A N 1
ATOM 871 C CA . TYR A 1 106 ? 12.035 -4.533 -19.318 1.00 87.06 106 TYR A CA 1
ATOM 872 C C . TYR A 1 106 ? 11.465 -5.247 -20.540 1.00 87.06 106 TYR A C 1
ATOM 874 O O . TYR A 1 106 ? 10.599 -6.104 -20.387 1.00 87.06 106 TYR A O 1
ATOM 882 N N . TYR A 1 107 ? 11.932 -4.929 -21.746 1.00 86.81 107 TYR A N 1
ATOM 883 C CA . TYR A 1 107 ? 11.427 -5.598 -22.944 1.00 86.81 107 TYR A CA 1
ATOM 884 C C . TYR A 1 107 ? 11.850 -7.068 -23.009 1.00 86.81 107 TYR A C 1
ATOM 886 O O . TYR A 1 107 ? 11.072 -7.902 -23.469 1.00 86.81 107 TYR A O 1
ATOM 894 N N . GLU A 1 108 ? 13.035 -7.415 -22.512 1.00 87.00 108 GLU A N 1
ATOM 895 C CA . GLU A 1 108 ? 13.489 -8.805 -22.461 1.00 87.00 108 GLU A CA 1
ATOM 896 C C . GLU A 1 108 ? 12.613 -9.659 -21.529 1.00 87.00 108 GLU A C 1
ATOM 898 O O . GLU A 1 108 ? 12.241 -10.778 -21.882 1.00 87.00 108 GLU A O 1
ATOM 903 N N . LYS A 1 109 ? 12.275 -9.143 -20.338 1.00 82.94 109 LYS A N 1
ATOM 904 C CA . LYS A 1 109 ? 11.612 -9.925 -19.277 1.00 82.94 109 LYS A CA 1
ATOM 905 C C . LYS A 1 109 ? 10.111 -9.693 -19.144 1.00 82.94 109 LYS A C 1
ATOM 907 O O . LYS A 1 109 ? 9.414 -10.564 -18.630 1.00 82.94 109 LYS A O 1
ATOM 912 N N . TYR A 1 110 ? 9.624 -8.525 -19.551 1.00 83.12 110 TYR A N 1
ATOM 913 C CA . TYR A 1 110 ? 8.279 -8.045 -19.237 1.00 83.12 110 TYR A CA 1
ATOM 914 C C . TYR A 1 110 ? 7.539 -7.450 -20.443 1.00 83.12 110 TYR A C 1
ATOM 916 O O . TYR A 1 110 ? 6.506 -6.829 -20.239 1.00 83.12 110 TYR A O 1
ATOM 924 N N . LYS A 1 111 ? 7.980 -7.617 -21.701 1.00 80.00 111 LYS A N 1
ATOM 925 C CA . LYS A 1 111 ? 7.229 -7.087 -22.871 1.00 80.00 111 LYS A CA 1
ATOM 926 C C . LYS A 1 111 ? 5.759 -7.540 -22.920 1.00 80.00 111 LYS A C 1
ATOM 928 O O . LYS A 1 111 ? 4.881 -6.774 -23.318 1.00 80.00 111 LYS A O 1
ATOM 933 N N . GLU A 1 112 ? 5.493 -8.763 -22.464 1.00 83.62 112 GLU A N 1
ATOM 934 C CA . GLU A 1 112 ? 4.159 -9.382 -22.412 1.00 83.62 112 GLU A CA 1
ATOM 935 C C . GLU A 1 112 ? 3.260 -8.720 -21.355 1.00 83.62 112 GLU A C 1
ATOM 937 O O . GLU A 1 112 ? 2.045 -8.864 -21.371 1.00 83.62 112 GLU A O 1
ATOM 942 N N . ALA A 1 113 ? 3.827 -7.879 -20.483 1.00 77.25 113 ALA A N 1
ATOM 943 C CA . ALA A 1 113 ? 3.080 -7.055 -19.540 1.00 77.25 113 ALA A CA 1
ATOM 944 C C . ALA A 1 113 ? 2.065 -6.108 -20.183 1.00 77.25 113 ALA A C 1
ATOM 946 O O . ALA A 1 113 ? 1.155 -5.632 -19.500 1.00 77.25 113 ALA A O 1
ATOM 947 N N . SER A 1 114 ? 2.243 -5.793 -21.467 1.00 78.75 114 SER A N 1
ATOM 948 C CA . SER A 1 114 ? 1.277 -5.020 -22.247 1.00 78.75 114 SER A CA 1
ATOM 949 C C . SER A 1 114 ? -0.104 -5.697 -22.274 1.00 78.75 114 SER A C 1
ATOM 951 O O . SER A 1 114 ? -1.126 -5.017 -22.189 1.00 78.75 114 SER A O 1
ATOM 953 N N . GLU A 1 115 ? -0.155 -7.032 -22.259 1.00 85.31 115 GLU A N 1
ATOM 954 C CA . GLU A 1 115 ? -1.399 -7.814 -22.301 1.00 85.31 115 GLU A CA 1
ATOM 955 C C . GLU A 1 115 ? -2.244 -7.653 -21.028 1.00 85.31 115 GLU A C 1
ATOM 957 O O . GLU A 1 115 ? -3.475 -7.729 -21.057 1.00 85.31 115 GLU A O 1
ATOM 962 N N . VAL A 1 116 ? -1.596 -7.353 -19.899 1.00 86.44 116 VAL A N 1
ATOM 963 C CA . VAL A 1 116 ? -2.246 -7.194 -18.590 1.00 86.44 116 VAL A CA 1
ATOM 964 C C . VAL A 1 116 ? -2.452 -5.732 -18.187 1.00 86.44 116 VAL A C 1
ATOM 966 O O . VAL A 1 116 ? -2.911 -5.470 -17.077 1.00 86.44 116 VAL A O 1
ATOM 969 N N . GLN A 1 117 ? -2.197 -4.762 -19.076 1.00 88.12 117 GLN A N 1
ATOM 970 C CA . GLN A 1 117 ? -2.412 -3.332 -18.782 1.00 88.12 117 GLN A CA 1
ATOM 971 C C . GLN A 1 117 ? -3.867 -3.002 -18.454 1.00 88.12 117 GLN A C 1
ATOM 973 O O . GLN A 1 117 ? -4.140 -2.127 -17.638 1.00 88.12 117 GLN A O 1
ATOM 978 N N . HIS A 1 118 ? -4.819 -3.763 -18.997 1.00 88.94 118 HIS A N 1
ATOM 979 C CA . HIS A 1 118 ? -6.233 -3.639 -18.647 1.00 88.94 118 HIS A CA 1
ATOM 980 C C . HIS A 1 118 ? -6.519 -3.929 -17.156 1.00 88.94 118 HIS A C 1
ATOM 982 O O . HIS A 1 118 ? -7.593 -3.579 -16.660 1.00 88.94 118 HIS A O 1
ATOM 988 N N . LEU A 1 119 ? -5.589 -4.562 -16.427 1.00 91.31 119 LEU A N 1
ATOM 989 C CA . LEU A 1 119 ? -5.648 -4.790 -14.979 1.00 91.31 119 LEU A CA 1
ATOM 990 C C . LEU A 1 119 ? -5.051 -3.639 -14.162 1.00 91.31 119 LEU A C 1
ATOM 992 O O . LEU A 1 119 ? -5.203 -3.629 -12.943 1.00 91.31 119 LEU A O 1
ATOM 996 N N . VAL A 1 120 ? -4.422 -2.659 -14.801 1.00 93.00 120 VAL A N 1
ATOM 997 C CA . VAL A 1 120 ? -3.870 -1.468 -14.154 1.00 93.00 120 VAL A CA 1
ATOM 998 C C . VAL A 1 120 ? -4.891 -0.332 -14.233 1.00 93.00 120 VAL A C 1
ATOM 1000 O O . VAL A 1 120 ? -5.631 -0.196 -15.206 1.00 93.00 120 VAL A O 1
ATOM 1003 N N . ALA A 1 121 ? -4.991 0.471 -13.178 1.00 94.38 121 ALA A N 1
ATOM 1004 C CA . ALA A 1 121 ? -5.857 1.644 -13.155 1.00 94.38 121 ALA A CA 1
ATOM 1005 C C . ALA A 1 121 ? -5.218 2.791 -12.373 1.00 94.38 121 ALA A C 1
ATOM 1007 O O . ALA A 1 121 ? -4.572 2.570 -11.349 1.00 94.38 121 ALA A O 1
ATOM 1008 N N . LYS A 1 122 ? -5.456 4.027 -12.821 1.00 95.88 122 LYS A N 1
ATOM 1009 C CA . LYS A 1 122 ? -5.123 5.226 -12.045 1.00 95.88 122 LYS A CA 1
ATOM 1010 C C . LYS A 1 122 ? -5.960 5.259 -10.760 1.00 95.88 122 LYS A C 1
ATOM 1012 O O . LYS A 1 122 ? -7.169 5.012 -10.798 1.00 95.88 122 LYS A O 1
ATOM 1017 N N . ALA A 1 123 ? -5.331 5.597 -9.639 1.00 96.69 123 ALA A N 1
ATOM 1018 C CA . ALA A 1 123 ? -5.933 5.663 -8.310 1.00 96.69 123 ALA A CA 1
ATOM 1019 C C . ALA A 1 123 ? -6.834 6.897 -8.143 1.00 96.69 123 ALA A C 1
ATOM 1021 O O . ALA A 1 123 ? -6.525 7.823 -7.405 1.00 96.69 123 ALA A O 1
ATOM 1022 N N . THR A 1 124 ? -7.941 6.929 -8.872 1.00 96.94 124 THR A N 1
ATOM 1023 C CA . THR A 1 124 ? -8.998 7.947 -8.751 1.00 96.94 124 THR A CA 1
ATOM 1024 C C . THR A 1 124 ? -10.163 7.390 -7.930 1.00 96.94 124 THR A C 1
ATOM 1026 O O . THR A 1 124 ? -10.232 6.168 -7.772 1.00 96.94 124 THR A O 1
ATOM 1029 N N . PRO A 1 125 ? -11.130 8.200 -7.455 1.00 96.38 125 PRO A N 1
ATOM 1030 C CA . PRO A 1 125 ? -12.278 7.681 -6.704 1.00 96.38 125 PRO A CA 1
ATOM 1031 C C . PRO A 1 125 ? -13.021 6.547 -7.431 1.00 96.38 125 PRO A C 1
ATOM 1033 O O . PRO A 1 125 ? -13.506 5.605 -6.800 1.00 96.38 125 PRO A O 1
ATOM 1036 N N . ALA A 1 126 ? -13.016 6.567 -8.770 1.00 95.62 126 ALA A N 1
ATOM 1037 C CA . ALA A 1 126 ? -13.595 5.531 -9.620 1.00 95.62 126 ALA A CA 1
ATOM 1038 C C . ALA A 1 126 ? -12.935 4.148 -9.467 1.00 95.62 126 ALA A C 1
ATOM 1040 O O . ALA A 1 126 ? -13.566 3.151 -9.818 1.00 95.62 126 ALA A O 1
ATOM 1041 N N . VAL A 1 127 ? -11.705 4.049 -8.947 1.00 95.81 127 VAL A N 1
ATOM 1042 C CA . VAL A 1 127 ? -11.032 2.763 -8.695 1.00 95.81 127 VAL A CA 1
ATOM 1043 C C . VAL A 1 127 ? -11.722 1.969 -7.585 1.00 95.81 127 VAL A C 1
ATOM 1045 O O . VAL A 1 127 ? -11.637 0.741 -7.568 1.00 95.81 127 VAL A O 1
ATOM 1048 N N . SER A 1 128 ? -12.480 2.645 -6.711 1.00 96.00 128 SER A N 1
ATOM 1049 C CA . SER A 1 128 ? -13.207 2.023 -5.600 1.00 96.00 128 SER A CA 1
ATOM 1050 C C . SER A 1 128 ? -14.056 0.834 -6.060 1.00 96.00 128 SER A C 1
ATOM 1052 O O . SER A 1 128 ? -14.082 -0.180 -5.374 1.00 96.00 128 SER A O 1
ATOM 1054 N N . LYS A 1 129 ? -14.667 0.868 -7.252 1.00 95.06 129 LYS A N 1
ATOM 1055 C CA . LYS A 1 129 ? -15.496 -0.246 -7.760 1.00 95.06 129 LYS A CA 1
ATOM 1056 C C . LYS A 1 129 ? -14.744 -1.571 -7.970 1.00 95.06 129 LYS A C 1
ATOM 1058 O O . LYS A 1 129 ? -15.378 -2.617 -8.026 1.00 95.06 129 LYS A O 1
ATOM 1063 N N . TYR A 1 130 ? -13.418 -1.533 -8.109 1.00 94.19 130 TYR A N 1
ATOM 1064 C CA . TYR A 1 130 ? -12.585 -2.714 -8.378 1.00 94.19 130 TYR A CA 1
ATOM 1065 C C . TYR A 1 130 ? -11.813 -3.200 -7.151 1.00 94.19 130 TYR A C 1
ATOM 1067 O O . TYR A 1 130 ? -11.352 -4.337 -7.116 1.00 94.19 130 TYR A O 1
ATOM 1075 N N . ILE A 1 131 ? -11.666 -2.338 -6.149 1.00 95.94 131 ILE A N 1
ATOM 1076 C CA . ILE A 1 131 ? -10.846 -2.591 -4.971 1.00 95.94 131 ILE A CA 1
ATOM 1077 C C . ILE A 1 131 ? -11.710 -3.169 -3.852 1.00 95.94 131 ILE A C 1
ATOM 1079 O O . ILE A 1 131 ? -12.746 -2.615 -3.499 1.00 95.94 131 ILE A O 1
ATOM 1083 N N . LYS A 1 132 ? -11.256 -4.256 -3.237 1.00 96.31 132 LYS A N 1
ATOM 1084 C CA . LYS A 1 132 ? -11.743 -4.750 -1.941 1.00 96.31 132 LYS A CA 1
ATOM 1085 C C . LYS A 1 132 ? -10.906 -4.160 -0.806 1.00 96.31 132 LYS A C 1
ATOM 1087 O O . LYS A 1 132 ? -9.678 -4.145 -0.908 1.00 96.31 132 LYS A O 1
ATOM 1092 N N . ALA A 1 133 ? -11.564 -3.695 0.255 1.00 96.00 133 ALA A N 1
ATOM 1093 C CA . ALA A 1 133 ? -10.899 -3.157 1.440 1.00 96.00 133 ALA A CA 1
ATOM 1094 C C . ALA A 1 133 ? -10.052 -4.226 2.158 1.00 96.00 133 ALA A C 1
ATOM 1096 O O . ALA A 1 133 ? -10.265 -5.420 1.944 1.00 96.00 133 ALA A O 1
ATOM 1097 N N . HIS A 1 134 ? -9.093 -3.803 2.988 1.00 95.12 134 HIS A N 1
ATOM 1098 C CA . HIS A 1 134 ? -8.240 -4.672 3.828 1.00 95.12 134 HIS A CA 1
ATOM 1099 C C . HIS A 1 134 ? -7.402 -5.710 3.065 1.00 95.12 134 HIS A C 1
ATOM 1101 O O . HIS A 1 134 ? -6.906 -6.676 3.637 1.00 95.12 134 HIS A O 1
ATOM 1107 N N . ASN A 1 135 ? -7.232 -5.519 1.759 1.00 95.12 135 ASN A N 1
ATOM 1108 C CA . ASN A 1 135 ? -6.403 -6.367 0.917 1.00 95.12 135 ASN A CA 1
ATOM 1109 C C . ASN A 1 135 ? -5.207 -5.576 0.400 1.00 95.12 135 ASN A C 1
ATOM 1111 O O . ASN A 1 135 ? -5.294 -4.363 0.208 1.00 95.12 135 ASN A O 1
ATOM 1115 N N . PHE A 1 136 ? -4.108 -6.276 0.144 1.00 93.62 136 PHE A N 1
ATOM 1116 C CA . PHE A 1 136 ? -2.927 -5.662 -0.437 1.00 93.62 136 PHE A CA 1
ATOM 1117 C C . PHE A 1 136 ? -3.025 -5.591 -1.956 1.00 93.62 136 PHE A C 1
ATOM 1119 O O . PHE A 1 136 ? -3.341 -6.577 -2.625 1.00 93.62 136 PHE A O 1
ATOM 1126 N N . TYR A 1 137 ? -2.640 -4.443 -2.491 1.00 94.81 137 TYR A N 1
ATOM 1127 C CA . TYR A 1 137 ? -2.487 -4.187 -3.913 1.00 94.81 137 TYR A CA 1
ATOM 1128 C C . TYR A 1 137 ? -1.086 -3.677 -4.187 1.00 94.81 137 TYR A C 1
ATOM 1130 O O . TYR A 1 137 ? -0.435 -3.088 -3.325 1.00 94.81 137 TYR A O 1
ATOM 1138 N N . MET A 1 138 ? -0.627 -3.887 -5.411 1.00 93.75 138 MET A N 1
ATOM 1139 C CA . MET A 1 138 ? 0.624 -3.312 -5.873 1.00 93.75 138 MET A CA 1
ATOM 1140 C C . MET A 1 138 ? 0.355 -1.926 -6.451 1.00 93.75 138 MET A C 1
ATOM 1142 O O . MET A 1 138 ? -0.610 -1.756 -7.201 1.00 93.75 138 MET A O 1
ATOM 1146 N N . TYR A 1 139 ? 1.215 -0.957 -6.145 1.00 95.62 139 TYR A N 1
ATOM 1147 C CA . TYR A 1 139 ? 1.131 0.375 -6.735 1.00 95.62 139 TYR A CA 1
ATOM 1148 C C . TYR A 1 139 ? 2.477 0.861 -7.259 1.00 95.62 139 TYR A C 1
ATOM 1150 O O . TYR A 1 139 ? 3.526 0.469 -6.750 1.00 95.62 139 TYR A O 1
ATOM 1158 N N . ALA A 1 140 ? 2.427 1.779 -8.217 1.00 94.94 140 ALA A N 1
ATOM 1159 C CA . ALA A 1 140 ? 3.544 2.630 -8.599 1.00 94.94 140 ALA A CA 1
ATOM 1160 C C . ALA A 1 140 ? 3.041 4.062 -8.822 1.00 94.94 140 ALA A C 1
ATOM 1162 O O . ALA A 1 140 ? 1.907 4.261 -9.248 1.00 94.94 140 ALA A O 1
ATOM 1163 N N . VAL A 1 141 ? 3.865 5.061 -8.526 1.00 95.56 141 VAL A N 1
ATOM 1164 C CA . VAL A 1 141 ? 3.589 6.473 -8.821 1.00 95.56 141 VAL A CA 1
ATOM 1165 C C . VAL A 1 141 ? 4.506 6.895 -9.953 1.00 95.56 141 VAL A C 1
ATOM 1167 O O . VAL A 1 141 ? 5.718 6.726 -9.843 1.00 95.56 141 VAL A O 1
ATOM 1170 N N . ASN A 1 142 ? 3.941 7.413 -11.041 1.00 94.38 142 ASN A N 1
ATOM 1171 C CA . ASN A 1 142 ? 4.720 7.826 -12.206 1.00 94.38 142 ASN A CA 1
ATOM 1172 C C . ASN A 1 142 ? 5.451 9.165 -11.978 1.00 94.38 142 ASN A C 1
ATOM 1174 O O . ASN A 1 142 ? 5.268 9.842 -10.965 1.00 94.38 142 ASN A O 1
ATOM 1178 N N . SER A 1 143 ? 6.242 9.593 -12.963 1.00 91.81 143 SER A N 1
ATOM 1179 C CA . SER A 1 143 ? 6.943 10.888 -12.954 1.00 91.81 143 SER A CA 1
ATOM 1180 C C . SER A 1 143 ? 6.032 12.124 -12.920 1.00 91.81 143 SER A C 1
ATOM 1182 O O . SER A 1 143 ? 6.510 13.217 -12.637 1.00 91.81 143 SER A O 1
ATOM 1184 N N . LYS A 1 144 ? 4.728 11.969 -13.182 1.00 93.06 144 LYS A N 1
ATOM 1185 C CA . LYS A 1 144 ? 3.714 13.033 -13.111 1.00 93.06 144 LYS A CA 1
ATOM 1186 C C . LYS A 1 144 ? 2.968 13.060 -11.773 1.00 93.06 144 LYS A C 1
ATOM 1188 O O . LYS A 1 144 ? 1.961 13.754 -11.663 1.00 93.06 144 LYS A O 1
ATOM 1193 N N . MET A 1 145 ? 3.441 12.324 -10.763 1.00 93.62 145 MET A N 1
ATOM 1194 C CA . MET A 1 145 ? 2.786 12.196 -9.456 1.00 93.62 145 MET A CA 1
ATOM 1195 C C . MET A 1 145 ? 1.384 11.574 -9.524 1.00 93.62 145 MET A C 1
ATOM 1197 O O . MET A 1 145 ? 0.522 11.875 -8.698 1.00 93.62 145 MET A O 1
ATOM 1201 N N . GLU A 1 146 ? 1.149 10.691 -10.492 1.00 95.94 146 GLU A N 1
ATOM 1202 C CA . GLU A 1 146 ? -0.103 9.955 -10.642 1.00 95.94 146 GLU A CA 1
ATOM 1203 C C . GLU A 1 146 ? 0.075 8.522 -10.113 1.00 95.94 146 GLU A C 1
ATOM 1205 O O . GLU A 1 146 ? 0.952 7.800 -10.605 1.00 95.94 146 GLU A O 1
ATOM 1210 N N . PRO A 1 147 ? -0.735 8.078 -9.134 1.00 96.94 147 PRO A N 1
ATOM 1211 C CA . PRO A 1 147 ? -0.666 6.712 -8.641 1.00 96.94 147 PRO A CA 1
ATOM 1212 C C . PRO A 1 147 ? -1.413 5.752 -9.570 1.00 96.94 147 PRO A C 1
ATOM 1214 O O . PRO A 1 147 ? -2.562 5.995 -9.944 1.00 96.94 147 PRO A O 1
ATOM 1217 N N . PHE A 1 148 ? -0.784 4.621 -9.873 1.00 96.94 148 PHE A N 1
ATOM 1218 C CA . PHE A 1 148 ? -1.348 3.485 -10.595 1.00 96.94 148 PHE A CA 1
ATOM 1219 C C . PHE A 1 148 ? -1.379 2.263 -9.693 1.00 96.94 148 PHE A C 1
ATOM 1221 O O . PHE A 1 148 ? -0.443 2.012 -8.936 1.00 96.94 148 PHE A O 1
ATOM 1228 N N . ILE A 1 149 ? -2.461 1.499 -9.788 1.00 95.88 149 ILE A N 1
ATOM 1229 C CA . ILE A 1 149 ? -2.725 0.323 -8.967 1.00 95.88 149 ILE A CA 1
ATOM 1230 C C . ILE A 1 149 ? -2.959 -0.866 -9.891 1.00 95.88 149 ILE A C 1
ATOM 1232 O O . ILE A 1 149 ? -3.721 -0.775 -10.855 1.00 95.88 149 ILE A O 1
ATOM 1236 N N . PHE A 1 150 ? -2.352 -2.000 -9.563 1.00 94.56 150 PHE A N 1
ATOM 1237 C CA . PHE A 1 150 ? -2.759 -3.287 -10.111 1.00 94.56 150 PHE A CA 1
ATOM 1238 C C . PHE A 1 150 ? -4.037 -3.748 -9.401 1.00 94.56 150 PHE A C 1
ATOM 1240 O O . PHE A 1 150 ? -4.024 -3.962 -8.191 1.00 94.56 150 PHE A O 1
ATOM 1247 N N . LYS A 1 151 ? -5.149 -3.872 -10.132 1.00 94.19 151 LYS A N 1
ATOM 1248 C CA . LYS A 1 151 ? -6.494 -4.090 -9.566 1.00 94.19 151 LYS A CA 1
ATOM 1249 C C . LYS A 1 151 ? -6.675 -5.439 -8.870 1.00 94.19 151 LYS A C 1
ATOM 1251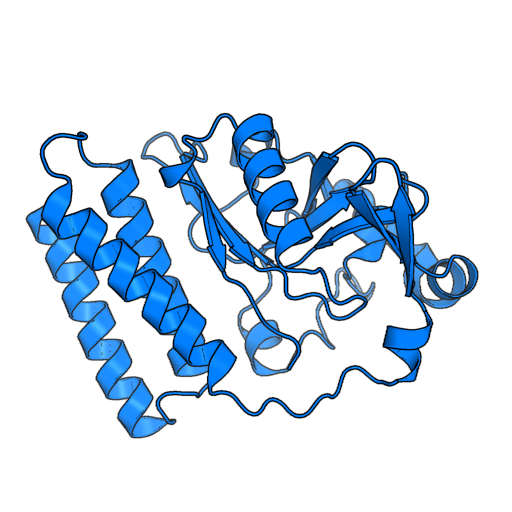 O O . LYS A 1 151 ? -7.627 -5.586 -8.108 1.00 94.19 151 LYS A O 1
ATOM 1256 N N . ASN A 1 152 ? -5.806 -6.417 -9.119 1.00 92.75 152 ASN A N 1
ATOM 1257 C CA . ASN A 1 152 ? -5.922 -7.718 -8.471 1.00 92.75 152 ASN A CA 1
ATOM 1258 C C . ASN A 1 152 ? -5.200 -7.711 -7.122 1.00 92.75 152 ASN A C 1
ATOM 1260 O O . ASN A 1 152 ? -4.111 -7.157 -6.968 1.00 92.75 152 ASN A O 1
ATOM 1264 N N . ILE A 1 153 ? -5.821 -8.380 -6.156 1.00 93.44 153 ILE A N 1
ATOM 1265 C CA . ILE A 1 153 ? -5.282 -8.565 -4.811 1.00 93.44 153 ILE A CA 1
ATOM 1266 C C . ILE A 1 153 ? -4.005 -9.399 -4.891 1.00 93.44 153 ILE A C 1
ATOM 1268 O O . ILE A 1 153 ? -3.980 -10.433 -5.560 1.00 93.44 153 ILE A O 1
ATOM 1272 N N . ILE A 1 154 ? -2.968 -8.981 -4.167 1.00 89.88 154 ILE A N 1
ATOM 1273 C CA . ILE A 1 154 ? -1.772 -9.796 -3.961 1.00 89.88 154 ILE A CA 1
ATOM 1274 C C . ILE A 1 154 ? -2.147 -10.948 -3.009 1.00 89.88 154 ILE A C 1
ATOM 1276 O O . ILE A 1 154 ? -2.542 -10.684 -1.869 1.00 89.88 154 ILE A O 1
ATOM 1280 N N . PRO A 1 155 ? -2.029 -12.223 -3.424 1.00 87.56 155 PRO A N 1
ATOM 1281 C CA . PRO A 1 155 ? -2.356 -13.352 -2.561 1.00 87.56 155 PRO A CA 1
ATOM 1282 C C . PRO A 1 155 ? -1.439 -13.420 -1.338 1.00 87.56 155 PRO A C 1
ATOM 1284 O O . PRO A 1 155 ? -0.239 -13.170 -1.436 1.00 87.56 155 PRO A O 1
ATOM 1287 N N . LEU A 1 156 ? -1.976 -13.867 -0.199 1.00 82.94 156 LEU A N 1
ATOM 1288 C CA . LEU A 1 156 ? -1.214 -14.016 1.049 1.00 82.94 156 LEU A CA 1
ATOM 1289 C C . LEU A 1 156 ? 0.057 -14.862 0.879 1.00 82.94 156 LEU A C 1
ATOM 1291 O O . LEU A 1 156 ? 1.101 -14.563 1.455 1.00 82.94 156 LEU A O 1
ATOM 1295 N N . ARG A 1 157 ? -0.025 -15.897 0.039 1.00 81.88 157 ARG A N 1
ATOM 1296 C CA . ARG A 1 157 ? 1.098 -16.772 -0.299 1.00 81.88 157 ARG A CA 1
ATOM 1297 C C . ARG A 1 157 ? 2.308 -15.992 -0.825 1.00 81.88 157 ARG A C 1
ATOM 1299 O O . ARG A 1 157 ? 3.427 -16.279 -0.416 1.00 81.88 157 ARG A O 1
ATOM 1306 N N . GLU A 1 158 ? 2.094 -14.959 -1.639 1.00 81.81 158 GLU A N 1
ATOM 1307 C CA . GLU A 1 158 ? 3.177 -14.125 -2.180 1.00 81.81 158 GLU A CA 1
ATOM 1308 C C . GLU A 1 158 ? 3.884 -13.297 -1.101 1.00 81.81 158 GLU A C 1
ATOM 1310 O O . GLU A 1 158 ? 5.077 -13.006 -1.223 1.00 81.81 158 GLU A O 1
ATOM 1315 N N . PHE A 1 159 ? 3.177 -12.935 -0.025 1.00 74.56 159 PHE A N 1
ATOM 1316 C CA . PHE A 1 159 ? 3.776 -12.258 1.129 1.00 74.56 159 PHE A CA 1
ATOM 1317 C C . PHE A 1 159 ? 4.691 -13.181 1.929 1.00 74.56 159 PHE A C 1
ATOM 1319 O O . PHE A 1 159 ? 5.700 -12.716 2.462 1.00 74.56 159 PHE A O 1
ATOM 1326 N N . ILE A 1 160 ? 4.341 -14.468 1.994 1.00 74.00 160 ILE A N 1
ATOM 1327 C CA . ILE A 1 160 ? 5.082 -15.503 2.722 1.00 74.00 160 ILE A CA 1
ATOM 1328 C C . ILE A 1 160 ? 6.291 -15.974 1.911 1.00 74.00 160 ILE A C 1
ATOM 1330 O O . ILE A 1 160 ? 7.405 -16.005 2.427 1.00 74.00 160 ILE A O 1
ATOM 1334 N N . GLU A 1 161 ? 6.086 -16.306 0.638 1.00 69.62 161 GLU A N 1
ATOM 1335 C CA . GLU A 1 161 ? 7.102 -16.931 -0.218 1.00 69.62 161 GLU A CA 1
ATOM 1336 C C . GLU A 1 161 ? 7.997 -15.910 -0.947 1.00 69.62 161 GLU A C 1
ATOM 1338 O O . GLU A 1 161 ? 9.033 -16.273 -1.508 1.00 69.62 161 GLU A O 1
ATOM 1343 N N . GLY A 1 162 ? 7.640 -14.622 -0.897 1.00 61.72 162 GLY A N 1
ATOM 1344 C CA . GLY A 1 162 ? 8.442 -13.521 -1.422 1.00 61.72 162 GLY A CA 1
ATOM 1345 C C . GLY A 1 162 ? 8.290 -13.317 -2.928 1.00 61.72 162 GLY A C 1
ATOM 1346 O O . GLY A 1 162 ? 9.258 -13.528 -3.648 1.00 61.72 162 GLY A O 1
ATOM 1347 N N . ARG A 1 163 ? 7.097 -12.884 -3.369 1.00 63.56 163 ARG A N 1
ATOM 1348 C CA . ARG A 1 163 ? 6.675 -12.352 -4.697 1.00 63.56 163 ARG A CA 1
ATOM 1349 C C . ARG A 1 163 ? 7.206 -13.024 -5.980 1.00 63.56 163 ARG A C 1
ATOM 1351 O O . ARG A 1 163 ? 6.968 -12.514 -7.071 1.00 63.56 163 ARG A O 1
ATOM 1358 N N . LYS A 1 164 ? 7.928 -14.140 -5.895 1.00 62.38 164 LYS A N 1
ATOM 1359 C CA . LYS A 1 164 ? 8.516 -14.843 -7.045 1.00 62.38 164 LYS A CA 1
ATOM 1360 C C . LYS A 1 164 ? 7.461 -15.488 -7.944 1.00 62.38 164 LYS A C 1
ATOM 1362 O O . LYS A 1 164 ? 7.796 -15.853 -9.069 1.00 62.38 164 LYS A O 1
ATOM 1367 N N . TYR A 1 165 ? 6.224 -15.627 -7.466 1.00 61.06 165 TYR A N 1
ATOM 1368 C CA . TYR A 1 165 ? 5.165 -16.357 -8.156 1.00 61.06 165 TYR A CA 1
ATOM 1369 C C . TYR A 1 165 ? 3.966 -15.485 -8.526 1.00 61.06 165 TYR A C 1
ATOM 1371 O O . TYR A 1 165 ? 3.056 -15.992 -9.183 1.00 61.06 165 TYR A O 1
ATOM 1379 N N . LEU A 1 166 ? 3.975 -14.185 -8.190 1.00 77.69 166 LEU A N 1
ATOM 1380 C CA . LEU A 1 166 ? 2.891 -13.289 -8.572 1.00 77.69 166 LEU A CA 1
ATOM 1381 C C . LEU A 1 166 ? 2.873 -13.153 -10.097 1.00 77.69 166 LEU A C 1
ATOM 1383 O O . LEU A 1 166 ? 3.675 -12.434 -10.696 1.00 77.69 166 LEU A O 1
ATOM 1387 N N . LYS A 1 167 ? 1.943 -13.880 -10.707 1.00 82.81 167 LYS A N 1
ATOM 1388 C CA . LYS A 1 167 ? 1.740 -13.967 -12.145 1.00 82.81 167 LYS A CA 1
ATOM 1389 C C . LYS A 1 167 ? 0.260 -13.848 -12.473 1.00 82.81 167 LYS A C 1
ATOM 1391 O O . LYS A 1 167 ? -0.594 -14.237 -11.676 1.00 82.81 167 LYS A O 1
ATOM 1396 N N . PHE A 1 168 ? -0.040 -13.354 -13.664 1.00 82.56 168 PHE A N 1
ATOM 1397 C CA . PHE A 1 168 ? -1.369 -13.416 -14.258 1.00 82.56 168 PHE A CA 1
ATOM 1398 C C . PHE A 1 168 ? -1.245 -14.094 -15.618 1.00 82.56 168 PHE A C 1
ATOM 1400 O O . PHE A 1 168 ? -0.550 -13.568 -16.479 1.00 82.56 168 PHE A O 1
ATOM 1407 N N . ASN A 1 169 ? -1.874 -15.260 -15.797 1.00 83.50 169 ASN A N 1
ATOM 1408 C CA . ASN A 1 169 ? -1.710 -16.089 -17.001 1.00 83.50 169 ASN A CA 1
ATOM 1409 C C . ASN A 1 169 ? -0.225 -16.271 -17.378 1.00 83.50 169 ASN A C 1
ATOM 1411 O O . ASN A 1 169 ? 0.190 -15.938 -18.478 1.00 83.50 169 ASN A O 1
ATOM 1415 N N . ASP A 1 170 ? 0.587 -16.717 -16.415 1.00 84.12 170 ASP A N 1
ATOM 1416 C CA . ASP A 1 170 ? 2.047 -16.891 -16.510 1.00 84.12 170 ASP A CA 1
ATOM 1417 C C . ASP A 1 170 ? 2.918 -15.631 -16.661 1.00 84.12 170 ASP A C 1
ATOM 1419 O O . ASP A 1 170 ? 4.128 -15.708 -16.411 1.00 84.12 170 ASP A O 1
ATOM 1423 N N . ILE A 1 171 ? 2.319 -14.466 -16.922 1.00 85.06 171 ILE A N 1
ATOM 1424 C CA . ILE A 1 171 ? 3.014 -13.179 -17.027 1.00 85.06 171 ILE A CA 1
ATOM 1425 C C . ILE A 1 171 ? 3.381 -12.683 -15.619 1.00 85.06 171 ILE A C 1
ATOM 1427 O O . ILE A 1 171 ? 2.476 -12.478 -14.803 1.00 85.06 171 ILE A O 1
ATOM 1431 N N . PRO A 1 172 ? 4.674 -12.469 -15.297 1.00 83.00 172 PRO A N 1
ATOM 1432 C CA . PRO A 1 172 ? 5.094 -11.900 -14.016 1.00 83.00 172 PRO A CA 1
ATOM 1433 C C . PRO A 1 172 ? 4.438 -10.546 -13.778 1.00 83.00 172 PRO A C 1
ATOM 1435 O O . PRO A 1 172 ? 4.367 -9.753 -14.702 1.00 83.00 172 PRO A O 1
ATOM 1438 N N . ILE A 1 173 ? 4.002 -10.263 -12.551 1.00 82.56 173 ILE A N 1
ATOM 1439 C CA . ILE A 1 173 ? 3.415 -8.976 -12.168 1.00 82.56 173 ILE A CA 1
ATOM 1440 C C . ILE A 1 173 ? 4.410 -8.202 -11.299 1.00 82.56 173 ILE A C 1
ATOM 1442 O O . ILE A 1 173 ? 4.718 -8.605 -10.176 1.00 82.56 173 ILE A O 1
ATOM 1446 N N . VAL A 1 174 ? 4.908 -7.073 -11.808 1.00 83.81 174 VAL A N 1
ATOM 1447 C CA . VAL A 1 174 ? 5.931 -6.246 -11.149 1.00 83.81 174 VAL A CA 1
ATOM 1448 C C . VAL A 1 174 ? 5.673 -4.747 -11.320 1.00 83.81 174 VAL A C 1
ATOM 1450 O O . VAL A 1 174 ? 4.974 -4.324 -12.239 1.00 83.81 174 VAL A O 1
ATOM 1453 N N . HIS A 1 175 ? 6.269 -3.919 -10.455 1.00 85.19 175 HIS A N 1
ATOM 1454 C CA . HIS A 1 175 ? 6.069 -2.464 -10.454 1.00 85.19 175 HIS A CA 1
ATOM 1455 C C . HIS A 1 175 ? 6.373 -1.764 -11.788 1.00 85.19 175 HIS A C 1
ATOM 1457 O O . HIS A 1 175 ? 5.546 -0.949 -12.193 1.00 85.19 175 HIS A O 1
ATOM 1463 N N . PRO A 1 176 ? 7.477 -2.065 -12.509 1.00 80.25 176 PRO A N 1
ATOM 1464 C CA . PRO A 1 176 ? 7.754 -1.428 -13.801 1.00 80.25 176 PRO A CA 1
ATOM 1465 C C . PRO A 1 176 ? 6.626 -1.572 -14.830 1.00 80.25 176 PRO A C 1
ATOM 1467 O O . PRO A 1 176 ? 6.438 -0.695 -15.666 1.00 80.25 176 PRO A O 1
ATOM 1470 N N . MET A 1 177 ? 5.828 -2.641 -14.758 1.00 83.25 177 MET A N 1
ATOM 1471 C CA . MET A 1 177 ? 4.717 -2.855 -15.689 1.00 83.25 177 MET A CA 1
ATOM 1472 C C . MET A 1 177 ? 3.601 -1.835 -15.520 1.00 83.25 177 MET A C 1
ATOM 1474 O O . MET A 1 177 ? 2.946 -1.504 -16.500 1.00 83.25 177 MET A O 1
ATOM 1478 N N . LEU A 1 178 ? 3.398 -1.314 -14.309 1.00 86.75 178 LEU A N 1
ATOM 1479 C CA . LEU A 1 178 ? 2.375 -0.299 -14.032 1.00 86.75 178 LEU A CA 1
ATOM 1480 C C . LEU A 1 178 ? 2.734 1.051 -14.671 1.00 86.75 178 LEU A C 1
ATOM 1482 O O . LEU A 1 178 ? 1.917 1.964 -14.681 1.00 86.75 178 LEU A O 1
ATOM 1486 N N . LEU A 1 179 ? 3.963 1.178 -15.175 1.00 85.31 179 LEU A N 1
ATOM 1487 C CA . LEU A 1 179 ? 4.545 2.396 -15.720 1.00 85.31 179 LEU A CA 1
ATOM 1488 C C . LEU A 1 179 ? 4.933 2.236 -17.197 1.00 85.31 179 LEU A C 1
ATOM 1490 O O . LEU A 1 179 ? 5.742 3.022 -17.694 1.00 85.31 179 LEU A O 1
ATOM 1494 N N . HIS A 1 180 ? 4.381 1.230 -17.890 1.00 81.56 180 HIS A N 1
ATOM 1495 C CA . HIS A 1 180 ? 4.684 0.938 -19.297 1.00 81.56 180 HIS A CA 1
ATOM 1496 C C . HIS A 1 180 ? 4.554 2.185 -20.186 1.00 81.56 180 HIS A C 1
ATOM 1498 O O . HIS A 1 180 ? 5.492 2.542 -20.895 1.00 81.56 180 HIS A O 1
ATOM 1504 N N . ASP A 1 181 ? 3.446 2.915 -20.042 1.00 83.00 181 ASP A N 1
ATOM 1505 C CA . ASP A 1 181 ? 3.149 4.135 -20.809 1.00 83.00 181 ASP A CA 1
ATOM 1506 C C . ASP A 1 181 ? 3.863 5.394 -20.277 1.00 83.00 181 ASP A C 1
ATOM 1508 O O . ASP A 1 181 ? 3.674 6.500 -20.785 1.00 83.00 181 ASP A O 1
ATOM 1512 N N . TYR A 1 182 ? 4.688 5.251 -19.237 1.00 84.06 182 TYR A N 1
ATOM 1513 C CA . TYR A 1 182 ? 5.310 6.353 -18.496 1.00 84.06 182 TYR A CA 1
ATOM 1514 C C . TYR A 1 182 ? 6.836 6.273 -18.495 1.00 84.06 182 TYR A C 1
ATOM 1516 O O . TYR A 1 182 ? 7.486 6.625 -17.508 1.00 84.06 182 TYR A O 1
ATOM 1524 N N . ASN A 1 183 ? 7.414 5.797 -19.602 1.00 86.56 183 ASN A N 1
ATOM 1525 C CA . ASN A 1 183 ? 8.861 5.635 -19.774 1.00 86.56 183 ASN A CA 1
ATOM 1526 C C . ASN A 1 183 ? 9.516 4.846 -18.629 1.00 86.56 183 ASN A C 1
ATOM 1528 O O . ASN A 1 183 ? 10.669 5.100 -18.286 1.00 86.56 183 ASN A O 1
ATOM 1532 N N . LEU A 1 184 ? 8.760 3.942 -17.991 1.00 89.56 184 LEU A N 1
ATOM 1533 C CA . LEU A 1 184 ? 9.214 3.130 -16.860 1.00 89.56 184 LEU A CA 1
ATOM 1534 C C . LEU A 1 184 ? 9.834 3.955 -15.713 1.00 89.56 184 LEU A C 1
ATOM 1536 O O . LEU A 1 184 ? 10.711 3.474 -14.996 1.00 89.56 184 LEU A O 1
ATOM 1540 N N . THR A 1 185 ? 9.388 5.206 -15.552 1.00 91.56 185 THR A N 1
ATOM 1541 C CA . THR A 1 185 ? 9.895 6.132 -14.535 1.00 91.56 185 THR A CA 1
ATOM 1542 C C . THR A 1 185 ? 8.938 6.207 -13.352 1.00 91.56 185 THR A C 1
ATOM 1544 O O . THR A 1 185 ? 7.780 6.607 -13.501 1.00 91.56 185 THR A O 1
ATOM 1547 N N . ALA A 1 186 ? 9.433 5.864 -12.166 1.00 92.06 186 ALA A N 1
ATOM 1548 C CA . ALA A 1 186 ? 8.684 5.897 -10.917 1.00 92.06 186 ALA A CA 1
ATOM 1549 C C . ALA A 1 186 ? 9.178 7.021 -10.000 1.00 92.06 186 ALA A C 1
ATOM 1551 O O . ALA A 1 186 ? 10.373 7.261 -9.913 1.00 92.06 186 ALA A O 1
ATOM 1552 N N . VAL A 1 187 ? 8.285 7.658 -9.249 1.00 92.50 187 VAL A N 1
ATOM 1553 C CA . VAL A 1 187 ? 8.657 8.419 -8.042 1.00 92.50 187 VAL A CA 1
ATOM 1554 C C . VAL A 1 187 ? 8.743 7.479 -6.845 1.00 92.50 187 VAL A C 1
ATOM 1556 O O . VAL A 1 187 ? 9.619 7.612 -6.000 1.00 92.50 187 VAL A O 1
ATOM 1559 N N . GLY A 1 188 ? 7.870 6.477 -6.785 1.00 92.12 188 GLY A N 1
ATOM 1560 C CA . GLY A 1 188 ? 7.890 5.456 -5.748 1.00 92.12 188 GLY A CA 1
ATOM 1561 C C . GLY A 1 188 ? 6.968 4.298 -6.094 1.00 92.12 188 GLY A C 1
ATOM 1562 O O . GLY A 1 188 ? 6.113 4.407 -6.973 1.00 92.12 188 GLY A O 1
ATOM 1563 N N . ALA A 1 189 ? 7.144 3.177 -5.405 1.00 92.00 189 ALA A N 1
ATOM 1564 C CA . ALA A 1 189 ? 6.294 2.008 -5.560 1.00 92.00 189 ALA A CA 1
ATOM 1565 C C . ALA A 1 189 ? 6.368 1.105 -4.340 1.00 92.00 189 ALA A C 1
ATOM 1567 O O . ALA A 1 189 ? 7.332 1.139 -3.571 1.00 92.00 189 ALA A O 1
ATOM 1568 N N . GLY A 1 190 ? 5.358 0.260 -4.209 1.00 91.69 190 GLY A N 1
ATOM 1569 C CA . GLY A 1 190 ? 5.263 -0.663 -3.099 1.00 91.69 190 GLY A CA 1
ATOM 1570 C C . GLY A 1 190 ? 3.916 -1.352 -3.057 1.00 91.69 190 GLY A C 1
ATOM 1571 O O . GLY A 1 190 ? 3.354 -1.722 -4.094 1.00 91.69 190 GLY A O 1
ATOM 1572 N N . GLU A 1 191 ? 3.432 -1.558 -1.845 1.00 93.19 191 GLU A N 1
ATOM 1573 C CA . GLU A 1 191 ? 2.146 -2.174 -1.563 1.00 93.19 191 GLU A CA 1
ATOM 1574 C C . GLU A 1 191 ? 1.228 -1.138 -0.901 1.00 93.19 191 GLU A C 1
ATOM 1576 O O . GLU A 1 191 ? 1.676 -0.285 -0.130 1.00 93.19 191 GLU A O 1
ATOM 1581 N N . VAL A 1 192 ? -0.063 -1.219 -1.208 1.00 96.75 192 VAL A N 1
ATOM 1582 C CA . VAL A 1 192 ? -1.100 -0.368 -0.627 1.00 96.75 192 VAL A CA 1
ATOM 1583 C C . VAL A 1 192 ? -2.273 -1.218 -0.154 1.00 96.75 192 VAL A C 1
ATOM 1585 O O . VAL A 1 192 ? -2.682 -2.156 -0.838 1.00 96.75 192 VAL A O 1
ATOM 1588 N N . ILE A 1 193 ? -2.816 -0.891 1.014 1.00 97.88 193 ILE A N 1
ATOM 1589 C CA . ILE A 1 193 ? -4.086 -1.413 1.522 1.00 97.88 193 ILE A CA 1
ATOM 1590 C C . ILE A 1 193 ? -5.084 -0.264 1.523 1.00 97.88 193 ILE A C 1
ATOM 1592 O O . ILE A 1 193 ? -4.763 0.825 1.991 1.00 97.88 193 ILE A O 1
ATOM 1596 N N . PHE A 1 194 ? -6.296 -0.507 1.032 1.00 98.06 194 PHE A N 1
ATOM 1597 C CA . PHE A 1 194 ? -7.365 0.488 1.049 1.00 98.06 194 PHE A CA 1
ATOM 1598 C C . PHE A 1 194 ? -8.370 0.205 2.154 1.00 98.06 194 PHE A C 1
ATOM 1600 O O . PHE A 1 194 ? -8.739 -0.949 2.383 1.00 98.06 194 PHE A O 1
ATOM 1607 N N . ILE A 1 195 ? -8.851 1.277 2.774 1.00 97.19 195 ILE A N 1
ATOM 1608 C CA . ILE A 1 195 ? -9.954 1.260 3.728 1.00 97.19 195 ILE A CA 1
ATOM 1609 C C . ILE A 1 195 ? -11.137 1.981 3.101 1.00 97.19 195 ILE A C 1
ATOM 1611 O O . ILE A 1 195 ? -10.969 3.002 2.425 1.00 97.19 195 ILE A O 1
ATOM 1615 N N . LYS A 1 196 ? -12.331 1.429 3.295 1.00 95.69 196 LYS A N 1
ATOM 1616 C CA . LYS A 1 196 ? -13.558 1.943 2.699 1.00 95.69 196 LYS A CA 1
ATOM 1617 C C . LYS A 1 196 ? -14.598 2.244 3.758 1.00 95.69 196 LYS A C 1
ATOM 1619 O O . LYS A 1 196 ? -14.618 1.593 4.792 1.00 95.69 196 LYS A O 1
ATOM 1624 N N . ASN A 1 197 ? -15.463 3.208 3.470 1.00 92.19 197 ASN A N 1
ATOM 1625 C CA . ASN A 1 197 ? -16.657 3.440 4.273 1.00 92.19 197 ASN A CA 1
ATOM 1626 C C . ASN A 1 197 ? -17.788 2.462 3.893 1.00 92.19 197 ASN A C 1
ATOM 1628 O O . ASN A 1 197 ? -17.654 1.647 2.975 1.00 92.19 197 ASN A O 1
ATOM 1632 N N . SER A 1 198 ? -18.932 2.593 4.570 1.00 89.81 198 SER A N 1
ATOM 1633 C CA . SER A 1 198 ? -20.156 1.821 4.310 1.00 89.81 198 SER A CA 1
ATOM 1634 C C . SER A 1 198 ? -20.674 1.935 2.873 1.00 89.81 198 SER A C 1
ATOM 1636 O O . SER A 1 198 ? -21.275 0.993 2.366 1.00 89.81 198 SER A O 1
ATOM 1638 N N . ASP A 1 199 ? -20.390 3.046 2.190 1.00 92.25 199 ASP A N 1
ATOM 1639 C CA . ASP A 1 199 ? -20.792 3.286 0.796 1.00 92.25 199 ASP A CA 1
ATOM 1640 C C . ASP A 1 199 ? -19.810 2.675 -0.218 1.00 92.25 199 ASP A C 1
ATOM 1642 O O . ASP A 1 199 ? -19.884 2.942 -1.419 1.00 92.25 199 ASP A O 1
ATOM 1646 N N . ASN A 1 200 ? -18.863 1.852 0.250 1.00 93.81 200 ASN A N 1
ATOM 1647 C CA . ASN A 1 200 ? -17.846 1.179 -0.559 1.00 93.81 200 ASN A CA 1
ATOM 1648 C C . ASN A 1 200 ? -16.874 2.150 -1.272 1.00 93.81 200 ASN A C 1
ATOM 1650 O O . ASN A 1 200 ? -16.204 1.765 -2.243 1.00 93.81 200 ASN A O 1
ATOM 1654 N N . VAL A 1 201 ? -16.765 3.384 -0.767 1.00 95.94 201 VAL A N 1
ATOM 1655 C CA . VAL A 1 201 ? -15.851 4.438 -1.231 1.00 95.94 201 VAL A CA 1
ATOM 1656 C C . VAL A 1 201 ? -14.553 4.367 -0.437 1.00 95.94 201 VAL A C 1
ATOM 1658 O O . VAL A 1 201 ? -14.578 4.237 0.785 1.00 95.94 201 VAL A O 1
ATOM 1661 N N . ILE A 1 202 ? -13.408 4.460 -1.118 1.00 97.56 202 ILE A N 1
ATOM 1662 C CA . ILE A 1 202 ? -12.103 4.517 -0.447 1.00 97.56 202 ILE A CA 1
ATOM 1663 C C . ILE A 1 202 ? -12.016 5.805 0.376 1.00 97.56 202 ILE A C 1
ATOM 1665 O O . ILE A 1 202 ? -12.198 6.897 -0.155 1.00 97.56 202 ILE A O 1
ATOM 1669 N N . LYS A 1 203 ? -11.739 5.658 1.673 1.00 96.88 203 LYS A N 1
ATOM 1670 C CA . LYS A 1 203 ? -11.603 6.760 2.635 1.00 96.88 203 LYS A CA 1
ATOM 1671 C C . LYS A 1 203 ? -10.292 6.742 3.412 1.00 96.88 203 LYS A C 1
ATOM 1673 O O . LYS A 1 203 ? -9.991 7.708 4.098 1.00 96.88 203 LYS A O 1
ATOM 1678 N N . GLY A 1 204 ? -9.477 5.707 3.236 1.00 97.50 204 GLY A N 1
ATOM 1679 C CA . GLY A 1 204 ? -8.101 5.718 3.707 1.00 97.50 204 GLY A CA 1
ATOM 1680 C C . GLY A 1 204 ? -7.215 4.739 2.964 1.00 97.50 204 GLY A C 1
ATOM 1681 O O . GLY A 1 204 ? -7.684 3.881 2.208 1.00 97.50 204 GLY A O 1
ATOM 1682 N N . ALA A 1 205 ? -5.916 4.882 3.192 1.00 98.25 205 ALA A N 1
ATOM 1683 C CA . ALA A 1 205 ? -4.899 4.037 2.596 1.00 98.25 205 ALA A CA 1
ATOM 1684 C C . ALA A 1 205 ? -3.741 3.802 3.569 1.00 98.25 205 ALA A C 1
ATOM 1686 O O . ALA A 1 205 ? -3.323 4.708 4.281 1.00 98.25 205 ALA A O 1
ATOM 1687 N N . ILE A 1 206 ? -3.191 2.591 3.561 1.00 98.19 206 ILE A N 1
ATOM 1688 C CA . ILE A 1 206 ? -1.918 2.259 4.204 1.00 98.19 206 ILE A CA 1
ATOM 1689 C C . ILE A 1 206 ? -0.935 1.961 3.085 1.00 98.19 206 ILE A C 1
ATOM 1691 O O . ILE A 1 206 ? -1.167 1.045 2.300 1.00 98.19 206 ILE A O 1
ATOM 1695 N N . ILE A 1 207 ? 0.145 2.725 3.001 1.00 96.25 207 ILE A N 1
ATOM 1696 C CA . ILE A 1 207 ? 1.092 2.697 1.887 1.00 96.25 207 ILE A CA 1
ATOM 1697 C C . ILE A 1 207 ? 2.471 2.352 2.431 1.00 96.25 207 ILE A C 1
ATOM 1699 O O . ILE A 1 207 ? 2.909 2.943 3.414 1.00 96.25 207 ILE A O 1
ATOM 1703 N N . ASN A 1 208 ? 3.176 1.429 1.781 1.00 92.75 208 ASN A N 1
ATOM 1704 C CA . ASN A 1 208 ? 4.587 1.177 2.057 1.00 92.75 208 ASN A CA 1
ATOM 1705 C C . ASN A 1 208 ? 5.464 1.422 0.826 1.00 92.75 208 ASN A C 1
ATOM 1707 O O . ASN A 1 208 ? 4.995 1.318 -0.298 1.00 92.75 208 ASN A O 1
ATOM 1711 N N . ASN A 1 209 ? 6.753 1.692 1.021 1.00 88.50 209 ASN A N 1
ATOM 1712 C CA . ASN A 1 209 ? 7.732 1.870 -0.063 1.00 88.50 209 ASN A CA 1
ATOM 1713 C C . ASN A 1 209 ? 8.467 0.567 -0.443 1.00 88.50 209 ASN A C 1
ATOM 1715 O O . ASN A 1 209 ? 9.597 0.596 -0.934 1.00 88.50 209 ASN A O 1
ATOM 1719 N N . LYS A 1 210 ? 7.864 -0.605 -0.204 1.00 84.81 210 LYS A N 1
ATOM 1720 C CA . LYS A 1 210 ? 8.535 -1.897 -0.400 1.00 84.81 210 LYS A CA 1
ATOM 1721 C C . LYS A 1 210 ? 8.530 -2.323 -1.873 1.00 84.81 210 LYS A C 1
ATOM 1723 O O . LYS A 1 210 ? 7.663 -3.089 -2.318 1.00 84.81 210 LYS A O 1
ATOM 1728 N N . SER A 1 21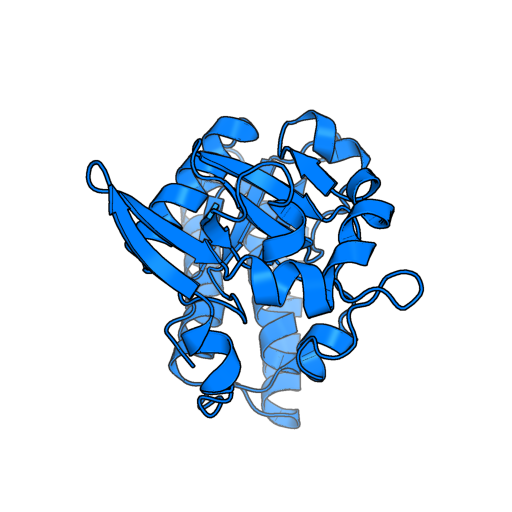1 ? 9.547 -1.912 -2.621 1.00 79.19 211 SER A N 1
ATOM 1729 C CA . SER A 1 211 ? 9.805 -2.370 -3.994 1.00 79.19 211 SER A CA 1
ATOM 1730 C C . SER A 1 211 ? 10.922 -3.422 -4.056 1.00 79.19 211 SER A C 1
ATOM 1732 O O . SER A 1 211 ? 11.847 -3.429 -3.247 1.00 79.19 211 SER A O 1
ATOM 1734 N N . GLY A 1 212 ? 10.790 -4.369 -4.991 1.00 75.19 212 GLY A N 1
ATOM 1735 C CA . GLY A 1 212 ? 11.821 -5.374 -5.284 1.00 75.19 212 GLY A CA 1
ATOM 1736 C C . GLY A 1 212 ? 12.823 -4.924 -6.351 1.00 75.19 212 GLY A C 1
ATOM 1737 O O . GLY A 1 212 ? 13.838 -5.587 -6.541 1.00 75.19 212 GLY A O 1
ATOM 1738 N N . HIS A 1 213 ? 12.538 -3.812 -7.037 1.00 77.75 213 HIS A N 1
ATOM 1739 C CA . HIS A 1 213 ? 13.290 -3.326 -8.201 1.00 77.75 213 HIS A CA 1
ATOM 1740 C C . HIS A 1 213 ? 14.021 -2.011 -7.930 1.00 77.75 213 HIS A C 1
ATOM 1742 O O . HIS A 1 213 ? 15.001 -1.705 -8.594 1.00 77.75 213 HIS A O 1
ATOM 1748 N N . TYR A 1 214 ? 13.564 -1.240 -6.948 1.00 77.12 214 TYR A N 1
ATOM 1749 C CA . TYR A 1 214 ? 14.208 -0.010 -6.495 1.00 77.12 214 TYR A CA 1
ATOM 1750 C C . TYR A 1 214 ? 13.955 0.186 -5.004 1.00 77.12 214 TYR A C 1
ATOM 1752 O O . TYR A 1 214 ? 13.151 -0.523 -4.398 1.00 77.12 214 TYR A O 1
ATOM 1760 N N . ARG A 1 215 ? 14.675 1.128 -4.396 1.00 74.38 215 ARG A N 1
ATOM 1761 C CA . ARG A 1 215 ? 14.607 1.424 -2.962 1.00 74.38 215 ARG A CA 1
ATOM 1762 C C . ARG A 1 215 ? 14.163 2.877 -2.775 1.00 74.38 215 ARG A C 1
ATOM 1764 O O . ARG A 1 215 ? 15.033 3.737 -2.665 1.00 74.38 215 ARG A O 1
ATOM 1771 N N . PRO A 1 216 ? 12.845 3.156 -2.783 1.00 76.31 216 PRO A N 1
ATOM 1772 C CA . PRO A 1 216 ? 12.342 4.507 -2.603 1.00 76.31 216 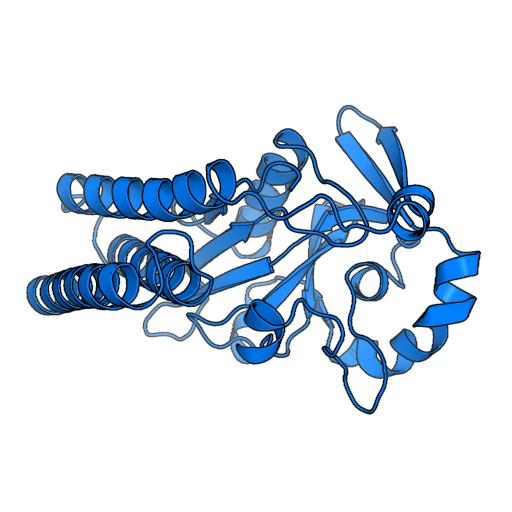PRO A CA 1
ATOM 1773 C C . PRO A 1 216 ? 12.778 5.088 -1.259 1.00 76.31 216 PRO A C 1
ATOM 1775 O O . PRO A 1 216 ? 12.583 4.443 -0.226 1.00 76.31 216 PRO A O 1
ATOM 1778 N N . SER A 1 217 ? 13.332 6.298 -1.258 1.00 79.94 217 SER A N 1
ATOM 1779 C CA . SER A 1 217 ? 13.677 7.004 -0.021 1.00 79.94 217 SER A CA 1
ATOM 1780 C C . SER A 1 217 ? 12.438 7.358 0.813 1.00 79.94 217 SER A C 1
ATOM 1782 O O . SER A 1 217 ? 11.309 7.402 0.316 1.00 79.94 217 SER A O 1
ATOM 1784 N N . THR A 1 218 ? 12.636 7.693 2.090 1.00 81.81 218 THR A N 1
ATOM 1785 C CA . THR A 1 218 ? 11.574 8.217 2.968 1.00 81.81 218 THR A CA 1
ATOM 1786 C C . THR A 1 218 ? 10.897 9.453 2.367 1.00 81.81 218 THR A C 1
ATOM 1788 O O . THR A 1 218 ? 9.683 9.623 2.468 1.00 81.81 218 THR A O 1
ATOM 1791 N N . LYS A 1 219 ? 11.670 10.308 1.680 1.00 85.31 219 LYS A N 1
ATOM 1792 C CA . LYS A 1 219 ? 11.145 11.492 0.982 1.00 85.31 219 LYS A CA 1
ATOM 1793 C C . LYS A 1 219 ? 10.181 11.101 -0.138 1.00 85.31 219 LYS A C 1
ATOM 1795 O O . LYS A 1 219 ? 9.118 11.708 -0.252 1.00 85.31 219 LYS A O 1
ATOM 1800 N N . SER A 1 220 ? 10.518 10.067 -0.912 1.00 87.69 220 SER A N 1
ATOM 1801 C CA . SER A 1 220 ? 9.614 9.500 -1.918 1.00 87.69 220 SER A CA 1
ATOM 1802 C C . SER A 1 220 ? 8.321 8.986 -1.276 1.00 87.69 220 SER A C 1
ATOM 1804 O O . SER A 1 220 ? 7.235 9.284 -1.767 1.00 87.69 220 SER A O 1
ATOM 1806 N N . LEU A 1 221 ? 8.389 8.305 -0.127 1.00 90.75 221 LEU A N 1
ATOM 1807 C CA . LEU A 1 221 ? 7.189 7.812 0.559 1.00 90.75 221 LEU A CA 1
ATOM 1808 C C . LEU A 1 221 ? 6.235 8.943 0.996 1.00 90.75 221 LEU A C 1
ATOM 1810 O O . LEU A 1 221 ? 5.016 8.798 0.871 1.00 90.75 221 LEU A O 1
ATOM 1814 N N . ILE A 1 222 ? 6.768 10.083 1.449 1.00 91.06 222 ILE A N 1
ATOM 1815 C CA . ILE A 1 222 ? 5.965 11.281 1.758 1.00 91.06 222 ILE A CA 1
ATOM 1816 C C . ILE A 1 222 ? 5.253 11.780 0.492 1.00 91.06 222 ILE A C 1
ATOM 1818 O O . ILE A 1 222 ? 4.041 11.986 0.498 1.00 91.06 222 ILE A O 1
ATOM 1822 N N . GLN A 1 223 ? 5.986 11.906 -0.616 1.00 92.38 223 GLN A N 1
ATOM 1823 C CA . GLN A 1 223 ? 5.444 12.354 -1.903 1.00 92.38 223 GLN A CA 1
ATOM 1824 C C . GLN A 1 223 ? 4.362 11.409 -2.441 1.00 92.38 223 GLN A C 1
ATOM 1826 O O . GLN A 1 223 ? 3.309 11.861 -2.895 1.00 92.38 223 GLN A O 1
ATOM 1831 N N . VAL A 1 224 ? 4.595 10.099 -2.353 1.00 94.25 224 VAL A N 1
ATOM 1832 C CA . VAL A 1 224 ? 3.617 9.065 -2.703 1.00 94.25 224 VAL A CA 1
ATOM 1833 C C . VAL A 1 224 ? 2.352 9.227 -1.861 1.00 94.25 224 VAL A C 1
ATOM 1835 O O . VAL A 1 224 ? 1.254 9.225 -2.411 1.00 94.25 224 VAL A O 1
ATOM 1838 N N . SER A 1 225 ? 2.488 9.405 -0.547 1.00 95.38 225 SER A N 1
ATOM 1839 C CA . SER A 1 225 ? 1.339 9.546 0.356 1.00 95.38 225 SER A CA 1
ATOM 1840 C C . SER A 1 225 ? 0.497 10.778 0.009 1.00 95.38 225 SER A C 1
ATOM 1842 O O . SER A 1 225 ? -0.722 10.672 -0.131 1.00 95.38 225 SER A O 1
ATOM 1844 N N . SER A 1 226 ? 1.141 11.920 -0.260 1.00 95.25 226 SER A N 1
ATOM 1845 C CA . SER A 1 226 ? 0.457 13.124 -0.748 1.00 95.25 226 SER A CA 1
ATOM 1846 C C . SER A 1 226 ? -0.218 12.918 -2.109 1.00 95.25 226 SER A C 1
ATOM 1848 O O . SER A 1 226 ? -1.298 13.453 -2.346 1.00 95.25 226 SER A O 1
ATOM 1850 N N . SER A 1 227 ? 0.395 12.150 -3.014 1.00 96.06 227 SER A N 1
ATOM 1851 C CA . SER A 1 227 ? -0.191 11.825 -4.320 1.00 96.06 227 SER A CA 1
ATOM 1852 C C . SER A 1 227 ? -1.465 10.987 -4.176 1.00 96.06 227 SER A C 1
ATOM 1854 O O . SER A 1 227 ? -2.480 11.315 -4.791 1.00 96.06 227 SER A O 1
ATOM 1856 N N . PHE A 1 228 ? -1.457 9.964 -3.315 1.00 97.56 228 PHE A N 1
ATOM 1857 C CA . PHE A 1 228 ? -2.652 9.171 -3.017 1.00 97.56 228 PHE A CA 1
ATOM 1858 C C . PHE A 1 228 ? -3.753 10.003 -2.361 1.00 97.56 228 PHE A C 1
ATOM 1860 O O . PHE A 1 228 ? -4.895 9.917 -2.808 1.00 97.56 228 PHE A O 1
ATOM 1867 N N . SER A 1 229 ? -3.420 10.834 -1.365 1.00 97.19 229 SER A N 1
ATOM 1868 C CA . SER A 1 229 ? -4.394 11.728 -0.722 1.00 97.19 229 SER A CA 1
ATOM 1869 C C . SER A 1 229 ? -5.082 12.632 -1.748 1.00 97.19 229 SER A C 1
ATOM 1871 O O . SER A 1 229 ? -6.308 12.636 -1.831 1.00 97.19 229 SER A O 1
ATOM 1873 N N . LYS A 1 230 ? -4.315 13.296 -2.623 1.00 97.12 230 LYS A N 1
ATOM 1874 C CA . LYS A 1 230 ? -4.873 14.160 -3.676 1.00 97.12 230 LYS A CA 1
ATOM 1875 C C . LYS A 1 230 ? -5.682 13.390 -4.717 1.00 97.12 230 LYS A C 1
ATOM 1877 O O . LYS A 1 230 ? -6.751 13.833 -5.117 1.00 97.12 230 LYS A O 1
ATOM 1882 N N . SER A 1 231 ? -5.163 12.260 -5.194 1.00 97.38 231 SER A N 1
ATOM 1883 C CA . SER A 1 231 ? -5.767 11.517 -6.306 1.00 97.38 231 SER A CA 1
ATOM 1884 C C . SER A 1 231 ? -7.068 10.810 -5.909 1.00 97.38 231 SER A C 1
ATOM 1886 O O . SER A 1 231 ? -7.931 10.608 -6.762 1.00 97.38 231 SER A O 1
ATOM 1888 N N . LEU A 1 232 ? -7.218 10.443 -4.632 1.00 97.00 232 LEU A N 1
ATOM 1889 C CA . LEU A 1 232 ? -8.394 9.754 -4.091 1.00 97.00 232 LEU A CA 1
ATOM 1890 C C . LEU A 1 232 ? -9.299 10.646 -3.227 1.00 97.00 232 LEU A C 1
ATOM 1892 O O . LEU A 1 232 ? -10.310 10.141 -2.747 1.00 97.00 232 LEU A O 1
ATOM 1896 N N . ASP A 1 233 ? -8.964 11.927 -3.053 1.00 96.06 233 ASP A N 1
ATOM 1897 C CA . ASP A 1 233 ? -9.686 12.862 -2.175 1.00 96.06 233 ASP A CA 1
ATOM 1898 C C . ASP A 1 233 ? -9.774 12.354 -0.719 1.00 96.06 233 ASP A C 1
ATOM 1900 O O . ASP A 1 233 ? -10.848 12.224 -0.126 1.00 96.06 233 ASP A O 1
ATOM 1904 N N . LEU A 1 234 ? -8.617 11.975 -0.159 1.00 95.62 234 LEU A N 1
ATOM 1905 C CA . LEU A 1 234 ? -8.495 11.464 1.213 1.00 95.62 234 LEU A CA 1
ATOM 1906 C C . LEU A 1 234 ? -7.982 12.552 2.153 1.00 95.62 234 LEU A C 1
ATOM 1908 O O . LEU A 1 234 ? -7.042 13.273 1.806 1.00 95.62 234 LEU A O 1
ATOM 1912 N N . GLU A 1 235 ? -8.518 12.589 3.376 1.00 92.12 235 GLU A N 1
ATOM 1913 C CA . GLU A 1 235 ? -7.918 13.363 4.468 1.00 92.12 235 GLU A CA 1
ATOM 1914 C C . GLU A 1 235 ? -6.471 12.888 4.707 1.00 92.12 235 GLU A C 1
ATOM 1916 O O . GLU A 1 235 ? -6.188 11.687 4.659 1.00 92.12 235 GLU A O 1
ATOM 1921 N N . GLU A 1 236 ? -5.545 13.819 4.960 1.00 85.50 236 GLU A N 1
ATOM 1922 C CA . GLU A 1 236 ? -4.116 13.499 5.110 1.00 85.50 236 GLU A CA 1
ATOM 1923 C C . GLU A 1 236 ? -3.855 12.494 6.239 1.00 85.50 236 GLU A C 1
ATOM 1925 O O . GLU A 1 236 ? -3.041 11.586 6.085 1.00 85.50 236 GLU A O 1
ATOM 1930 N N . ASP A 1 237 ? -4.587 12.596 7.348 1.00 87.06 237 ASP A N 1
ATOM 1931 C CA . ASP A 1 237 ? -4.457 11.690 8.491 1.00 87.06 237 ASP A CA 1
ATOM 1932 C C . ASP A 1 237 ? -5.178 10.343 8.300 1.00 87.06 237 ASP A C 1
ATOM 1934 O O . ASP A 1 237 ? -5.090 9.462 9.156 1.00 87.06 237 ASP A O 1
ATOM 1938 N N . CYS A 1 238 ? -5.837 10.152 7.154 1.00 92.62 238 CYS A N 1
ATOM 1939 C CA . CYS A 1 238 ? -6.375 8.870 6.707 1.00 92.62 238 CYS A CA 1
ATOM 1940 C C . CYS A 1 238 ? -5.438 8.144 5.721 1.00 92.62 238 CYS A C 1
ATOM 1942 O O . CYS A 1 238 ? -5.781 7.074 5.204 1.00 92.62 238 CYS A O 1
ATOM 1944 N N . VAL A 1 239 ? -4.246 8.698 5.467 1.00 96.25 239 VAL A N 1
ATOM 1945 C CA . VAL A 1 239 ? -3.186 8.062 4.680 1.00 96.25 239 VAL A CA 1
ATOM 1946 C C . VAL A 1 239 ? -1.993 7.748 5.578 1.00 96.25 239 VAL A C 1
ATOM 1948 O O . VAL A 1 239 ? -1.243 8.621 6.003 1.00 96.25 239 VAL A O 1
ATOM 1951 N N . VAL A 1 240 ? -1.792 6.463 5.854 1.00 96.62 240 VAL A N 1
ATOM 1952 C CA . VAL A 1 240 ? -0.722 5.974 6.723 1.00 96.62 240 VAL A CA 1
ATOM 1953 C C . VAL A 1 240 ? 0.475 5.532 5.888 1.00 96.62 240 VAL A C 1
ATOM 1955 O O . VAL A 1 240 ? 0.399 4.562 5.136 1.00 96.62 240 VAL A O 1
ATOM 1958 N N . ALA A 1 241 ? 1.609 6.199 6.081 1.00 94.81 241 ALA A N 1
ATOM 1959 C CA . ALA A 1 241 ? 2.884 5.841 5.472 1.00 94.81 241 ALA A CA 1
ATOM 1960 C C . ALA A 1 241 ? 3.698 4.889 6.370 1.00 94.81 241 ALA A C 1
ATOM 1962 O O . ALA A 1 241 ? 4.102 5.240 7.485 1.00 94.81 241 ALA A O 1
ATOM 1963 N N . ILE A 1 242 ? 3.979 3.690 5.864 1.00 93.56 242 ILE A N 1
ATOM 1964 C CA . ILE A 1 242 ? 4.831 2.680 6.493 1.00 93.56 242 ILE A CA 1
ATOM 1965 C C . ILE A 1 242 ? 6.157 2.624 5.750 1.00 93.56 242 ILE A C 1
ATOM 1967 O O . ILE A 1 242 ? 6.272 2.058 4.66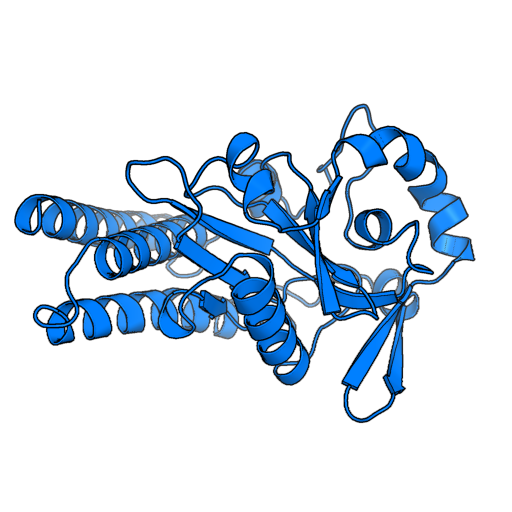3 1.00 93.56 242 ILE A O 1
ATOM 1971 N N . GLU A 1 243 ? 7.171 3.212 6.363 1.00 89.12 243 GLU A N 1
ATOM 1972 C CA . GLU A 1 243 ? 8.532 3.089 5.878 1.00 89.12 243 GLU A CA 1
ATOM 1973 C C . GLU A 1 243 ? 9.048 1.666 6.080 1.00 89.12 243 GLU A C 1
ATOM 1975 O O . GLU A 1 243 ? 8.972 1.090 7.165 1.00 89.12 243 GLU A O 1
ATOM 1980 N N . VAL A 1 244 ? 9.579 1.111 5.000 1.00 83.62 244 VAL A N 1
ATOM 1981 C CA . VAL A 1 244 ? 10.278 -0.162 4.959 1.00 83.62 244 VAL A CA 1
ATOM 1982 C C . VAL A 1 244 ? 11.712 0.166 4.569 1.00 83.62 244 VAL A C 1
ATOM 1984 O O . VAL A 1 244 ? 12.063 0.179 3.387 1.00 83.62 244 VAL A O 1
ATOM 1987 N N . GLU A 1 245 ? 12.533 0.501 5.567 1.00 64.62 245 GLU A N 1
ATOM 1988 C CA . GLU A 1 245 ? 13.965 0.703 5.356 1.00 64.62 245 GLU A CA 1
ATOM 1989 C C . GLU A 1 245 ? 14.600 -0.573 4.799 1.00 64.62 245 GLU A C 1
ATOM 1991 O O . GLU A 1 245 ? 14.186 -1.689 5.114 1.00 64.62 245 GLU A O 1
ATOM 1996 N N . GLY A 1 246 ? 15.583 -0.382 3.917 1.00 49.69 246 GLY A N 1
ATOM 1997 C CA . GLY A 1 246 ? 16.156 -1.405 3.053 1.00 49.69 246 GLY A CA 1
ATOM 1998 C C . GLY A 1 246 ? 16.647 -2.651 3.780 1.00 49.69 246 GLY A C 1
ATOM 1999 O O . GLY A 1 246 ? 17.835 -2.767 4.085 1.00 49.69 246 GLY A O 1
ATOM 2000 N N . VAL A 1 247 ? 15.745 -3.618 3.912 1.00 39.22 247 VAL A N 1
ATOM 2001 C CA . VAL A 1 247 ? 16.067 -5.017 4.167 1.00 39.22 247 VAL A CA 1
ATOM 2002 C C . VAL A 1 247 ? 16.855 -5.632 3.011 1.00 39.22 247 VAL A C 1
ATOM 2004 O O . VAL A 1 247 ? 16.799 -5.154 1.846 1.00 39.22 247 VAL A O 1
#

Radius of gyration: 17.93 Å; chains: 1; bounding box: 44×39×45 Å

Secondary structure (DSSP, 8-state):
-HHHHHHHHHHHHHHHHHHHHHH-TTSHHHHHHHHHHHHHHHHHHHHS-GGGHHHHHHHHHHHHHHHHHHHHH------S-HHHHTTEEEEEETTEEEEEEPHHHHHHHHGGGGGGGGGEEE-SGGGGGTPPTT-EEEEEEETTS-EEEESSPPPHHHHHHTSTT-EETTEE--GGGGGGGGTTEEEEEEEEEEEE-TTS-EEEEEEE---SS----HHHHHHHHHHHHHHHT--GGGEEEE-----

Organism: NCBI:txid1333845

pLDDT: mean 86.4, std 12.08, range [39.22, 98.25]

Sequence (247 aa):
MLIDEMIKLDEMYSLLNSISDRYGYYSVAALIIKYNVLSTALEIRITLNKDQSAKFILELNKAINLVKEHYSNTTRKKRVSSELLVRCESIYNNGQEHYIFDREYYYEKYKEASEVQHLVAKATPAVSKYIKAHNFYMYAVNSKMEPFIFKNIIPLREFIEGRKYLKFNDIPIVHPMLLHDYNLTAVGAGEVIFIKNSDNVIKGAIINNKSGHYRPSTKSLIQVSSSFSKSLDLEEDCVVAIEVEGV

Foldseek 3Di:
DVVVLVVVLVVLVVVLVVCCVVPNNLALVSLLSLLVSLLSLLLVVLVDDPVVPPVSVVSNVVSLVSNQVSLVPDCPDLPLPPVLQVQWDWDADPNAIKIQGRPVVCCVQAVCLVVQLVQKDWLAQVLLVLADAPFKWKWFQAPVLIIMTRSDGDDSVCSNVPQPPCDDVNHRDFHLSSCVVRNSMTSAIDMKGFHADPVSTTAAMEDERDHSRHRHDPVSQVSNLVSNCVRRVYDSVRYHYRYNHRD